Protein AF-A0A0P0WCC4-F1 (afdb_monomer_lite)

Foldseek 3Di:
DLVVCVVCVVPDDPCCCQPPPVPVPVVVVLLVCLLVCLVPDQVDPRDQCVVRQVSCCVPQNQVNCQVVLLSNLVSLLVVLPPAALVRHDPRVLVSCLVVHDPVSLCCSVPVSPRLLVNLLVLLQDAPQALQDLDDPSGCLLSSLVSCVSPQLVSVLVSCVPRPLLVNLQSLVCSLVVVVDALVSLVVSLVSNVVSHDPNNVPDPSSVVSSVVSVVQSVCSNVVHDDDRRPPPPD

Organism: Oryza sativa subsp. japonica (NCBI:txid39947)

Structure (mmCIF, N/CA/C/O backbone):
data_AF-A0A0P0WCC4-F1
#
_entry.id   AF-A0A0P0WCC4-F1
#
loop_
_atom_site.group_PDB
_atom_site.id
_atom_site.type_symbol
_atom_site.label_atom_id
_atom_site.label_alt_id
_atom_site.label_comp_id
_atom_site.label_asym_id
_atom_site.label_entity_id
_atom_site.label_seq_id
_atom_site.pdbx_PDB_ins_code
_atom_site.Cartn_x
_atom_site.Cartn_y
_atom_site.Cartn_z
_atom_site.occupancy
_atom_site.B_iso_or_equiv
_atom_site.auth_seq_id
_atom_site.auth_comp_id
_atom_site.auth_asym_id
_atom_site.auth_atom_id
_atom_site.pdbx_PDB_model_num
ATOM 1 N N . MET A 1 1 ? 18.827 15.031 -26.506 1.00 75.38 1 MET A N 1
ATOM 2 C CA . MET A 1 1 ? 19.116 13.745 -27.171 1.00 75.38 1 MET A CA 1
ATOM 3 C C . MET A 1 1 ? 17.879 13.053 -27.757 1.00 75.38 1 MET A C 1
ATOM 5 O O . MET A 1 1 ? 17.972 12.593 -28.884 1.00 75.38 1 MET A O 1
ATOM 9 N N . LEU A 1 2 ? 16.713 13.052 -27.092 1.00 78.44 2 LEU A N 1
ATOM 10 C CA . LEU A 1 2 ? 15.481 12.446 -27.640 1.00 78.44 2 LEU A CA 1
ATOM 11 C C . LEU A 1 2 ? 15.142 12.909 -29.075 1.00 78.44 2 LEU A C 1
ATOM 13 O O . LEU A 1 2 ? 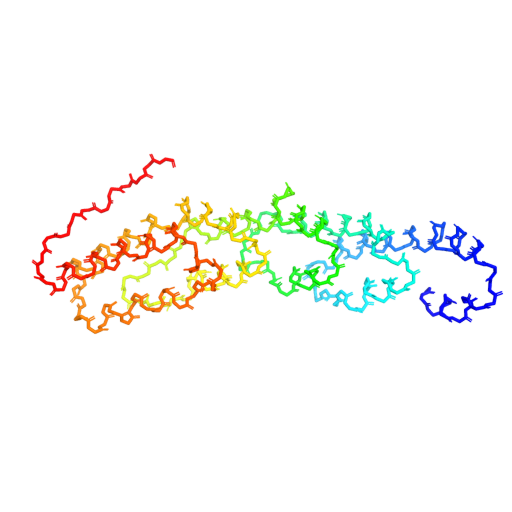15.031 12.090 -29.977 1.00 78.44 2 LEU A O 1
ATOM 17 N N . ARG A 1 3 ? 15.134 14.229 -29.320 1.00 82.44 3 ARG A N 1
ATOM 18 C CA . ARG A 1 3 ? 14.921 14.802 -30.665 1.00 82.44 3 ARG A CA 1
ATOM 19 C C . ARG A 1 3 ? 15.888 14.276 -31.725 1.00 82.44 3 ARG A C 1
ATOM 21 O O . ARG A 1 3 ? 15.514 14.144 -32.885 1.00 82.44 3 ARG A O 1
ATOM 28 N N . PHE A 1 4 ? 17.138 14.010 -31.346 1.00 82.38 4 PHE A N 1
ATOM 29 C CA . PHE A 1 4 ? 18.124 13.455 -32.269 1.00 82.38 4 PHE A CA 1
ATOM 30 C C . PHE A 1 4 ? 17.722 12.032 -32.671 1.00 82.38 4 PHE A C 1
ATOM 32 O O . PHE A 1 4 ? 17.648 11.741 -33.859 1.00 82.38 4 PHE A O 1
ATOM 39 N N . LEU A 1 5 ? 17.361 11.179 -31.709 1.00 79.50 5 LEU A N 1
ATOM 40 C CA . LEU A 1 5 ? 16.851 9.841 -32.019 1.00 79.50 5 LEU A CA 1
ATOM 41 C C . LEU A 1 5 ? 15.608 9.893 -32.904 1.00 79.50 5 LEU A C 1
ATOM 43 O O . LEU A 1 5 ? 15.561 9.208 -33.918 1.00 79.50 5 LEU A O 1
ATOM 47 N N . GLU A 1 6 ? 14.628 10.726 -32.559 1.00 83.88 6 GLU A N 1
ATOM 48 C CA . GLU A 1 6 ? 13.387 10.852 -33.332 1.00 83.88 6 GLU A CA 1
ATOM 49 C C . GLU A 1 6 ? 13.639 11.278 -34.782 1.00 83.88 6 GLU A C 1
ATOM 51 O O . GLU A 1 6 ? 12.954 10.801 -35.681 1.00 83.88 6 GLU A O 1
ATOM 56 N N . THR A 1 7 ? 14.637 12.136 -35.007 1.00 85.62 7 THR A N 1
ATOM 57 C CA . THR A 1 7 ? 14.981 12.648 -36.341 1.00 85.62 7 THR A CA 1
ATOM 58 C C . THR A 1 7 ? 15.750 11.624 -37.178 1.00 85.62 7 THR A C 1
ATOM 60 O O . THR A 1 7 ? 15.571 11.566 -38.390 1.00 85.62 7 THR A O 1
ATOM 63 N N . TRP A 1 8 ? 16.626 10.830 -36.557 1.00 81.81 8 TRP A N 1
ATOM 64 C CA . TRP A 1 8 ? 17.590 9.992 -37.282 1.00 81.81 8 TRP A CA 1
ATOM 65 C C . TRP A 1 8 ? 17.286 8.491 -37.243 1.00 81.81 8 TRP A C 1
ATOM 67 O O . TRP A 1 8 ? 17.940 7.736 -37.963 1.00 81.81 8 TRP A O 1
ATOM 77 N N . LYS A 1 9 ? 16.306 8.039 -36.445 1.00 80.38 9 LYS A N 1
ATOM 78 C CA . LYS A 1 9 ? 15.985 6.608 -36.272 1.00 80.38 9 LYS A CA 1
ATOM 79 C C . LYS A 1 9 ? 15.710 5.869 -37.586 1.00 80.38 9 LYS A C 1
ATOM 81 O O . LYS A 1 9 ? 16.087 4.710 -37.694 1.00 80.38 9 LYS A O 1
ATOM 86 N N . ASP A 1 10 ? 15.111 6.539 -38.572 1.00 84.31 10 ASP A N 1
ATOM 87 C CA . ASP A 1 10 ? 14.719 5.929 -39.851 1.00 84.31 10 ASP A CA 1
ATOM 88 C C . ASP A 1 10 ? 15.865 5.941 -40.881 1.00 84.31 10 ASP A C 1
ATOM 90 O O . ASP A 1 10 ? 15.805 5.260 -41.902 1.00 84.31 10 ASP A O 1
ATOM 94 N N . THR A 1 11 ? 16.930 6.698 -40.603 1.00 85.88 11 THR A N 1
ATOM 95 C CA . THR A 1 11 ? 18.088 6.866 -41.494 1.00 85.88 11 THR A CA 1
ATOM 96 C C . THR A 1 11 ? 19.275 6.003 -41.068 1.00 85.88 11 THR A C 1
ATOM 98 O O . THR A 1 11 ? 20.157 5.700 -41.870 1.00 85.88 11 THR A O 1
ATOM 101 N N . LEU A 1 12 ? 19.332 5.623 -39.791 1.00 80.56 12 LEU A N 1
ATOM 102 C CA . LEU A 1 12 ? 20.448 4.881 -39.220 1.00 80.56 12 LEU A CA 1
ATOM 103 C C . LEU A 1 12 ? 20.253 3.365 -39.370 1.00 80.56 12 LEU A C 1
ATOM 105 O O . LEU A 1 12 ? 19.143 2.867 -39.181 1.00 80.56 12 LEU A O 1
ATOM 109 N N . PRO A 1 13 ? 21.329 2.595 -39.635 1.00 83.00 13 PRO A N 1
ATOM 110 C CA . PRO A 1 13 ? 21.255 1.140 -39.610 1.00 83.00 13 PRO A CA 1
ATOM 111 C C . PRO A 1 13 ? 20.731 0.647 -38.249 1.00 83.00 13 PRO A C 1
ATOM 113 O O . PRO A 1 13 ? 21.244 1.101 -37.220 1.00 83.00 13 PRO A O 1
ATOM 116 N N . PRO A 1 14 ? 19.788 -0.315 -38.204 1.00 79.69 14 PRO A N 1
ATOM 117 C CA . PRO A 1 14 ? 19.183 -0.769 -36.948 1.00 79.69 14 PRO A CA 1
ATOM 118 C C . PRO A 1 14 ? 20.202 -1.231 -35.898 1.00 79.69 14 PRO A C 1
ATOM 120 O O . PRO A 1 14 ? 20.047 -0.953 -34.711 1.00 79.69 14 PRO A O 1
ATOM 123 N N . SER A 1 15 ? 21.287 -1.882 -36.331 1.00 80.25 15 SER A N 1
ATOM 124 C CA . SER A 1 15 ? 22.375 -2.326 -35.452 1.00 80.25 15 SER A CA 1
ATOM 125 C C . SER A 1 15 ? 23.180 -1.164 -34.860 1.00 80.25 15 SER A C 1
ATOM 127 O O . SER A 1 15 ? 23.543 -1.209 -33.685 1.00 80.25 15 SER A O 1
ATOM 129 N N . ALA A 1 16 ? 23.424 -0.106 -35.637 1.00 77.62 16 ALA A N 1
ATOM 130 C CA . ALA A 1 16 ? 24.119 1.092 -35.170 1.00 77.62 16 ALA A CA 1
ATOM 131 C C . ALA A 1 16 ? 23.247 1.895 -34.195 1.00 77.62 16 ALA A C 1
ATOM 133 O O . ALA A 1 16 ? 23.737 2.354 -33.163 1.00 77.62 16 ALA A O 1
ATOM 134 N N . LEU A 1 17 ? 21.948 2.014 -34.483 1.00 78.25 17 LEU A N 1
ATOM 135 C CA . LEU A 1 17 ? 20.998 2.671 -33.591 1.00 78.25 17 LEU A CA 1
ATOM 136 C C . LEU A 1 17 ? 20.918 1.941 -32.242 1.00 78.25 17 LEU A C 1
ATOM 138 O O . LEU A 1 17 ? 21.125 2.564 -31.203 1.00 78.25 17 LEU A O 1
ATOM 142 N N . ALA A 1 18 ? 20.689 0.624 -32.262 1.00 74.25 18 ALA A N 1
ATOM 143 C CA . ALA A 1 18 ? 20.516 -0.172 -31.050 1.00 74.25 18 ALA A CA 1
ATOM 144 C C . ALA A 1 18 ? 21.782 -0.240 -30.185 1.00 74.25 18 ALA A C 1
ATOM 146 O O . ALA A 1 18 ? 21.724 0.018 -28.985 1.00 74.25 18 ALA A O 1
ATOM 147 N N . PHE A 1 19 ? 22.931 -0.573 -30.777 1.00 72.50 19 PHE A N 1
ATOM 148 C CA . PHE A 1 19 ? 24.136 -0.833 -29.990 1.00 72.50 19 PHE A CA 1
ATOM 149 C C . PHE A 1 19 ? 24.947 0.431 -29.702 1.00 72.50 19 PHE A C 1
ATOM 151 O O . PHE A 1 19 ? 25.433 0.620 -28.594 1.00 72.50 19 PHE A O 1
ATOM 158 N N . ILE A 1 20 ? 25.125 1.317 -30.683 1.00 71.31 20 ILE A N 1
ATOM 159 C CA . ILE A 1 20 ? 26.035 2.456 -30.508 1.00 71.31 20 ILE A CA 1
ATOM 160 C C . ILE A 1 20 ? 25.299 3.604 -29.834 1.00 71.31 20 ILE A C 1
ATOM 162 O O . ILE A 1 20 ? 25.766 4.142 -28.837 1.00 71.31 20 ILE A O 1
ATOM 166 N N . ILE A 1 21 ? 24.134 3.981 -30.350 1.00 72.81 21 ILE A N 1
ATOM 167 C CA . ILE A 1 21 ? 23.476 5.194 -29.867 1.00 72.81 21 ILE A CA 1
ATOM 168 C C . ILE A 1 21 ? 22.684 4.894 -28.602 1.00 72.81 21 ILE A C 1
ATOM 170 O O . ILE A 1 21 ? 22.876 5.579 -27.602 1.00 72.81 21 ILE A O 1
ATOM 174 N N . LEU A 1 22 ? 21.833 3.865 -28.613 1.00 77.44 22 LEU A N 1
ATOM 175 C CA . LEU A 1 22 ? 21.005 3.570 -27.448 1.00 77.44 22 LEU A CA 1
ATOM 176 C C . LEU A 1 22 ? 21.855 3.062 -26.271 1.00 77.44 22 LEU A C 1
ATOM 178 O O . LEU A 1 22 ? 21.804 3.646 -25.194 1.00 77.44 22 LEU A O 1
ATOM 182 N N . GLU A 1 23 ? 22.698 2.044 -26.463 1.00 78.44 23 GLU A N 1
ATOM 183 C CA . GLU A 1 23 ? 23.457 1.465 -25.341 1.00 78.44 23 GLU A CA 1
ATOM 184 C C . GLU A 1 23 ? 24.709 2.244 -24.925 1.00 78.44 23 GLU A C 1
ATOM 186 O O . GLU A 1 23 ? 24.999 2.301 -23.732 1.00 78.44 23 GLU A O 1
ATOM 191 N N . LYS A 1 24 ? 25.483 2.819 -25.857 1.00 80.94 24 LYS A N 1
ATOM 192 C CA . LYS A 1 24 ? 26.768 3.459 -25.502 1.00 80.94 24 LYS A CA 1
ATOM 193 C C . LYS A 1 24 ? 26.680 4.957 -25.248 1.00 80.94 24 LYS A C 1
ATOM 195 O O . LYS A 1 24 ? 27.596 5.492 -24.634 1.00 80.94 24 LYS A O 1
ATOM 200 N N . VAL A 1 25 ? 25.618 5.623 -25.700 1.00 82.38 25 VAL A N 1
ATOM 201 C CA . VAL A 1 25 ? 25.463 7.077 -25.534 1.00 82.38 25 VAL A CA 1
ATOM 202 C C . VAL A 1 25 ? 24.237 7.395 -24.690 1.00 82.38 25 VAL A C 1
ATOM 204 O O . VAL A 1 25 ? 24.349 8.051 -23.660 1.00 82.38 25 VAL A O 1
ATOM 207 N N . VAL A 1 26 ? 23.071 6.881 -25.083 1.00 82.00 26 VAL A N 1
ATOM 208 C CA . VAL A 1 26 ? 21.800 7.247 -24.454 1.00 82.00 26 VAL A CA 1
ATOM 209 C C . VAL A 1 26 ? 21.666 6.697 -23.049 1.00 82.00 26 VAL A C 1
ATOM 211 O O . VAL A 1 26 ? 21.360 7.466 -22.144 1.00 82.00 26 VAL A O 1
ATOM 214 N N . MET A 1 27 ? 21.903 5.400 -22.851 1.00 80.44 27 MET A N 1
ATOM 215 C CA . MET A 1 27 ? 21.766 4.787 -21.529 1.00 80.44 27 MET A CA 1
ATOM 216 C C . MET A 1 27 ? 22.709 5.414 -20.487 1.00 80.44 27 MET A C 1
ATOM 218 O O . MET A 1 27 ? 22.212 5.787 -19.427 1.00 80.44 27 MET A O 1
ATOM 222 N N . PRO A 1 28 ? 24.018 5.613 -20.751 1.00 82.00 28 PRO A N 1
ATOM 223 C CA . PRO A 1 28 ? 24.910 6.250 -19.784 1.00 82.00 28 PRO A CA 1
ATOM 224 C C . PRO A 1 28 ? 24.509 7.684 -19.436 1.00 82.00 28 PRO A C 1
ATOM 226 O O . PRO A 1 28 ? 24.542 8.045 -18.264 1.00 82.00 28 PRO A O 1
ATOM 229 N N . GLU A 1 29 ? 24.100 8.494 -20.420 1.00 83.75 29 GLU A N 1
ATOM 230 C CA . GLU A 1 29 ? 23.618 9.849 -20.132 1.00 83.75 29 GLU A CA 1
ATOM 231 C C . GLU A 1 29 ? 22.304 9.834 -19.352 1.00 83.75 29 GLU A C 1
ATOM 233 O O . GLU A 1 29 ? 22.144 10.631 -18.434 1.00 83.75 29 GLU A O 1
ATOM 238 N N . LEU A 1 30 ? 21.376 8.928 -19.680 1.00 80.81 30 LEU A N 1
ATOM 239 C CA . LEU A 1 30 ? 20.107 8.809 -18.965 1.00 80.81 30 LEU A CA 1
ATOM 240 C C . LEU A 1 30 ? 20.338 8.406 -17.505 1.00 80.81 30 LEU A C 1
ATOM 242 O O . LEU A 1 30 ? 19.756 9.015 -16.616 1.00 80.81 30 LEU A O 1
ATOM 246 N N . VAL A 1 31 ? 21.219 7.433 -17.252 1.00 78.44 31 VAL A N 1
ATOM 247 C CA . VAL A 1 31 ? 21.614 7.025 -15.894 1.00 78.44 31 VAL A CA 1
ATOM 248 C C . VAL A 1 31 ? 22.307 8.174 -15.156 1.00 78.44 31 VAL A C 1
ATOM 250 O O . VAL A 1 31 ? 21.980 8.450 -14.004 1.00 78.44 31 VAL A O 1
ATOM 253 N N . ALA A 1 32 ? 23.235 8.883 -15.805 1.00 81.44 32 ALA A N 1
ATOM 254 C CA . ALA A 1 32 ? 23.931 10.011 -15.188 1.00 81.44 32 ALA A CA 1
ATOM 255 C C . ALA A 1 32 ? 22.967 11.152 -14.821 1.00 81.44 32 ALA A C 1
ATOM 257 O O . ALA A 1 32 ? 23.024 11.673 -13.708 1.00 81.44 32 ALA A O 1
ATOM 258 N N . ASP A 1 33 ? 22.048 11.497 -15.724 1.00 80.69 33 ASP A N 1
ATOM 259 C CA . ASP A 1 33 ? 20.998 12.490 -15.491 1.00 80.69 33 ASP A CA 1
ATOM 260 C C . ASP A 1 33 ? 20.028 12.025 -14.391 1.00 80.69 33 ASP A C 1
ATOM 262 O O . ASP A 1 33 ? 19.596 12.836 -13.576 1.00 80.69 33 ASP A O 1
ATOM 266 N N . VAL A 1 34 ? 19.748 10.717 -14.300 1.00 73.19 34 VAL A N 1
ATOM 267 C CA . VAL A 1 34 ? 19.016 10.083 -13.189 1.00 73.19 34 VAL A CA 1
ATOM 268 C C . VAL A 1 34 ? 19.662 10.327 -11.851 1.00 73.19 34 VAL A C 1
ATOM 270 O O . VAL A 1 34 ? 19.016 10.890 -10.964 1.00 73.19 34 VAL A O 1
ATOM 273 N N . VAL A 1 35 ? 20.923 9.950 -11.712 1.00 70.69 35 VAL A N 1
ATOM 274 C CA . VAL A 1 35 ? 21.637 10.102 -10.451 1.00 70.69 35 VAL A CA 1
ATOM 275 C C . VAL A 1 35 ? 21.745 11.582 -10.079 1.00 70.69 35 VAL A C 1
ATOM 277 O O . VAL A 1 35 ? 21.452 11.945 -8.939 1.00 70.69 35 VAL A O 1
ATOM 280 N N . ASP A 1 36 ? 22.077 12.458 -11.029 1.00 77.00 36 ASP 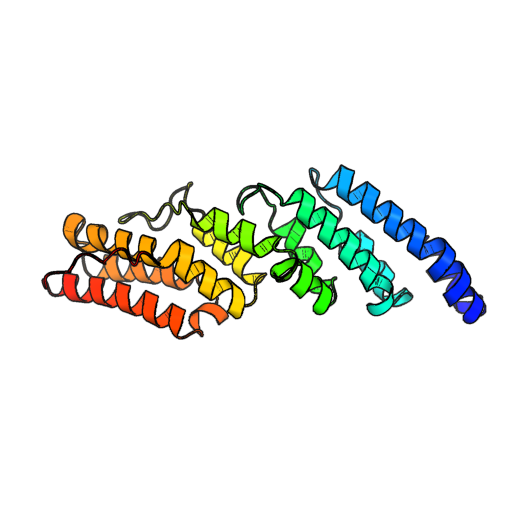A N 1
ATOM 281 C CA . ASP A 1 36 ? 22.235 13.893 -10.771 1.00 77.00 36 ASP A CA 1
ATOM 282 C C . ASP A 1 36 ? 20.910 14.576 -10.392 1.00 77.00 36 ASP A C 1
ATOM 284 O O . ASP A 1 36 ? 20.800 15.218 -9.344 1.00 77.00 36 ASP A O 1
ATOM 288 N N . ARG A 1 37 ? 19.845 14.383 -11.182 1.00 69.81 37 ARG A N 1
ATOM 289 C CA . ARG A 1 37 ? 18.543 15.002 -10.889 1.00 69.81 37 ARG A CA 1
ATOM 290 C C . ARG A 1 37 ? 17.923 14.452 -9.623 1.00 69.81 37 ARG A C 1
ATOM 292 O O . ARG A 1 37 ? 17.334 15.219 -8.862 1.00 69.81 37 ARG A O 1
ATOM 299 N N . ALA A 1 38 ? 18.010 13.147 -9.393 1.00 65.94 38 ALA A N 1
ATOM 300 C CA . ALA A 1 38 ? 17.409 12.557 -8.212 1.00 65.94 38 ALA A CA 1
ATOM 301 C C . ALA A 1 38 ? 18.137 13.019 -6.936 1.00 65.94 38 ALA A C 1
ATOM 303 O O . ALA A 1 38 ? 17.483 13.403 -5.965 1.00 65.94 38 ALA A O 1
ATOM 304 N N . SER A 1 39 ? 19.468 13.112 -6.960 1.00 66.31 39 SER A N 1
ATOM 305 C CA . SER A 1 39 ? 20.236 13.608 -5.813 1.00 66.31 39 SER A CA 1
ATOM 306 C C . SER A 1 39 ? 20.036 15.109 -5.547 1.00 66.31 39 SER A C 1
ATOM 308 O O . SER A 1 39 ? 19.951 15.509 -4.384 1.00 66.31 39 SER A O 1
ATOM 310 N N . GLN A 1 40 ? 19.877 15.941 -6.584 1.00 65.12 40 GLN A N 1
ATOM 311 C CA . GLN A 1 40 ? 19.730 17.394 -6.418 1.00 65.12 40 GLN A CA 1
ATOM 312 C C . GLN A 1 40 ? 18.277 17.873 -6.231 1.00 65.12 40 GLN A C 1
ATOM 314 O O . GLN A 1 40 ? 18.025 18.797 -5.458 1.00 65.12 40 GLN A O 1
ATOM 319 N N . ARG A 1 41 ? 17.294 17.271 -6.918 1.00 62.81 41 ARG A N 1
ATOM 320 C CA . ARG A 1 41 ? 15.948 17.862 -7.097 1.00 62.81 41 ARG A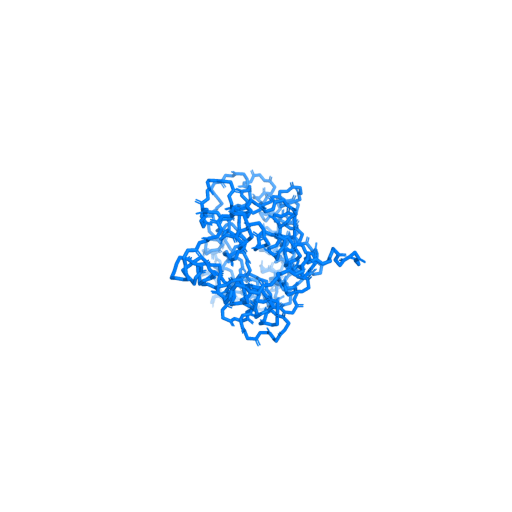 CA 1
ATOM 321 C C . ARG A 1 41 ? 14.816 17.169 -6.358 1.00 62.81 41 ARG A C 1
ATOM 323 O O . ARG A 1 41 ? 13.696 17.678 -6.358 1.00 62.81 41 ARG A O 1
ATOM 330 N N . LEU A 1 42 ? 15.055 16.063 -5.653 1.00 63.28 42 LEU A N 1
ATOM 331 C CA . LEU A 1 42 ? 13.987 15.423 -4.869 1.00 63.28 42 LEU A CA 1
ATOM 332 C C . LEU A 1 42 ? 13.452 16.321 -3.728 1.00 63.28 42 LEU A C 1
ATOM 334 O O . LEU A 1 42 ? 12.375 16.046 -3.192 1.00 63.28 42 LEU A O 1
ATOM 338 N N . GLY A 1 43 ? 14.125 17.432 -3.396 1.00 58.47 43 GLY A N 1
ATOM 339 C CA . GLY A 1 43 ? 13.616 18.506 -2.526 1.00 58.47 43 GLY A CA 1
ATOM 340 C C . GLY A 1 43 ? 12.701 19.537 -3.212 1.00 58.47 43 GLY A C 1
ATOM 341 O O . GLY A 1 43 ? 11.833 20.103 -2.554 1.00 58.47 43 GLY A O 1
ATOM 342 N N . GLU A 1 44 ? 12.815 19.715 -4.525 1.00 67.06 44 GLU A N 1
ATOM 343 C CA . GLU A 1 44 ? 12.140 20.747 -5.332 1.00 67.06 44 GLU A CA 1
ATOM 344 C C . GLU A 1 44 ? 10.908 20.173 -6.065 1.00 67.06 44 GLU A C 1
ATOM 346 O O . GLU A 1 44 ? 10.633 18.974 -5.928 1.00 67.06 44 GLU A O 1
ATOM 351 N N . PRO A 1 45 ? 10.086 20.965 -6.785 1.00 59.25 45 PRO A N 1
ATOM 352 C CA . PRO A 1 45 ? 9.070 20.411 -7.677 1.00 59.25 45 PRO A CA 1
ATOM 353 C C . PRO A 1 45 ? 9.759 19.491 -8.694 1.00 59.25 45 PRO A C 1
ATOM 355 O O . PRO A 1 45 ? 10.464 19.951 -9.584 1.00 59.25 45 PRO A O 1
ATOM 358 N N . VAL A 1 46 ? 9.622 18.178 -8.502 1.00 60.94 46 VAL A N 1
ATOM 359 C CA . VAL A 1 46 ? 10.241 17.171 -9.370 1.00 60.94 46 VAL A CA 1
ATOM 360 C C . VAL A 1 46 ? 9.542 17.237 -10.721 1.00 60.94 46 VAL A C 1
ATOM 362 O O . VAL A 1 46 ? 8.309 17.210 -10.764 1.00 60.94 46 VAL A O 1
ATOM 365 N N . ASP A 1 47 ? 10.325 17.314 -11.799 1.00 66.69 47 ASP A N 1
ATOM 366 C CA . ASP A 1 47 ? 9.807 17.202 -13.160 1.00 66.69 47 ASP A CA 1
ATOM 367 C C . ASP A 1 47 ? 9.009 15.891 -13.272 1.00 66.69 47 ASP A C 1
ATOM 369 O O . ASP A 1 47 ? 9.528 14.836 -12.889 1.00 66.69 47 ASP A O 1
ATOM 373 N N . PRO A 1 48 ? 7.749 15.920 -13.745 1.00 72.94 48 PRO A N 1
ATOM 374 C CA . PRO A 1 48 ? 6.933 14.719 -13.829 1.00 72.94 48 PRO A CA 1
ATOM 375 C C . PRO A 1 48 ? 7.656 13.607 -14.593 1.00 72.94 48 PRO A C 1
ATOM 377 O O . PRO A 1 48 ? 8.286 13.866 -15.620 1.00 72.94 48 PRO A O 1
ATOM 380 N N . ALA A 1 49 ? 7.507 12.353 -14.163 1.00 74.19 49 ALA A N 1
ATOM 381 C CA . ALA A 1 49 ? 8.097 11.201 -14.852 1.00 74.19 49 ALA A CA 1
ATOM 382 C C . ALA A 1 49 ? 7.683 11.119 -16.341 1.00 74.19 49 ALA A C 1
ATOM 384 O O . ALA A 1 49 ? 8.401 10.537 -17.161 1.00 74.19 49 ALA A O 1
ATOM 385 N N . SER A 1 50 ? 6.560 11.754 -16.706 1.00 71.00 50 SER A N 1
ATOM 386 C CA . SER A 1 50 ? 6.083 11.936 -18.083 1.00 71.00 50 SER A CA 1
ATOM 387 C C . SER A 1 50 ? 6.988 12.811 -18.956 1.00 71.00 50 SER A C 1
ATOM 389 O O . SER A 1 50 ? 6.986 12.659 -20.171 1.00 71.00 50 SER A O 1
ATOM 391 N N . VAL A 1 51 ? 7.747 13.730 -18.360 1.00 74.56 51 VAL A N 1
ATOM 392 C CA . VAL A 1 51 ? 8.687 14.623 -19.059 1.00 74.56 51 VAL A CA 1
ATOM 393 C C . VAL A 1 51 ? 10.065 13.982 -19.172 1.00 74.56 51 VAL A C 1
ATOM 395 O O . VAL A 1 51 ? 10.820 14.282 -20.093 1.00 74.56 51 VAL A O 1
ATOM 398 N N . TRP A 1 52 ? 10.392 13.097 -18.234 1.00 77.31 52 TRP A N 1
ATOM 399 C CA . TRP A 1 52 ? 11.754 12.630 -18.057 1.00 77.31 52 TRP A CA 1
ATOM 400 C C . TRP A 1 52 ? 12.012 11.248 -18.646 1.00 77.31 52 TRP A C 1
ATOM 402 O O . TRP A 1 52 ? 12.750 11.128 -19.618 1.00 77.31 52 TRP A O 1
ATOM 412 N N . VAL A 1 53 ? 11.395 10.215 -18.073 1.00 80.88 53 VAL A N 1
ATOM 413 C CA . VAL A 1 53 ? 11.692 8.810 -18.394 1.00 80.88 53 VAL A CA 1
ATOM 414 C C . VAL A 1 53 ? 10.696 8.250 -19.398 1.00 80.88 53 VAL A C 1
ATOM 416 O O . VAL A 1 53 ? 11.079 7.547 -20.329 1.00 80.88 53 VAL A O 1
ATOM 419 N N . SER A 1 54 ? 9.421 8.621 -19.263 1.00 85.00 54 SER A N 1
ATOM 420 C CA . SER A 1 54 ? 8.350 8.131 -20.141 1.00 85.00 54 SER A CA 1
ATOM 421 C C . SER A 1 54 ? 8.610 8.358 -21.638 1.00 85.00 54 SER A C 1
ATOM 423 O O . SER A 1 54 ? 8.318 7.446 -22.411 1.00 85.00 54 SER A O 1
ATOM 425 N N . PRO A 1 55 ? 9.202 9.490 -22.083 1.00 86.69 55 PRO A N 1
ATOM 426 C CA . PRO A 1 55 ? 9.494 9.704 -23.501 1.00 86.69 55 PRO A CA 1
ATOM 427 C C . PRO A 1 55 ? 10.484 8.695 -24.092 1.00 86.69 55 PRO A C 1
ATOM 429 O O . PRO A 1 55 ? 10.499 8.501 -25.301 1.00 86.69 55 PRO A O 1
ATOM 432 N N . TRP A 1 56 ? 11.299 8.035 -23.267 1.00 84.12 56 TRP A N 1
ATOM 433 C CA . TRP A 1 56 ? 12.276 7.050 -23.729 1.00 84.12 56 TRP A CA 1
ATOM 434 C C . TRP A 1 56 ? 11.699 5.641 -23.877 1.00 84.12 56 TRP A C 1
ATOM 436 O O . TRP A 1 56 ? 12.265 4.834 -24.617 1.00 84.12 56 TRP A O 1
ATOM 446 N N . ILE A 1 57 ? 10.567 5.345 -23.227 1.00 85.62 57 ILE A N 1
ATOM 447 C CA . ILE A 1 57 ? 9.940 4.014 -23.237 1.00 85.62 57 ILE A CA 1
ATOM 448 C C . ILE A 1 57 ? 9.649 3.525 -24.668 1.00 85.62 57 ILE A C 1
ATOM 450 O O . ILE A 1 57 ? 10.027 2.396 -24.975 1.00 85.62 57 ILE A O 1
ATOM 454 N N . PRO A 1 58 ? 9.079 4.333 -25.590 1.00 84.38 58 PRO A N 1
ATOM 455 C CA . PRO A 1 58 ? 8.828 3.886 -26.963 1.00 84.38 58 PRO A CA 1
ATOM 456 C C . PRO A 1 58 ? 10.094 3.573 -27.774 1.00 84.38 58 PRO A C 1
ATOM 458 O O . PRO A 1 58 ? 10.005 2.912 -28.805 1.00 84.38 58 PRO A O 1
ATOM 461 N N . HIS A 1 59 ? 11.260 4.071 -27.349 1.00 81.69 59 HIS A N 1
ATOM 462 C CA . HIS A 1 59 ? 12.521 3.940 -28.086 1.00 81.69 59 HIS A CA 1
ATOM 463 C C . HIS A 1 59 ? 13.432 2.846 -27.531 1.00 81.69 59 HIS A C 1
ATOM 465 O O . HIS A 1 59 ? 14.110 2.166 -28.295 1.00 81.69 59 HIS A O 1
ATOM 471 N N . LEU A 1 60 ? 13.471 2.699 -26.207 1.00 82.38 60 LEU A N 1
ATOM 472 C CA . LEU A 1 60 ? 14.328 1.735 -25.517 1.00 82.38 60 LEU A CA 1
ATOM 473 C C . LEU A 1 60 ? 13.568 0.466 -25.125 1.00 82.38 60 LEU A C 1
ATOM 475 O O . LEU A 1 60 ? 14.172 -0.596 -24.998 1.00 82.38 60 LEU A O 1
ATOM 479 N N . GLY A 1 61 ? 12.249 0.556 -24.977 1.00 82.94 61 GLY A N 1
ATOM 480 C CA . GLY A 1 61 ? 11.454 -0.491 -24.357 1.00 82.94 61 GLY A CA 1
ATOM 481 C C . GLY A 1 61 ? 11.633 -0.518 -22.840 1.00 82.94 61 GLY A C 1
ATOM 482 O O . GLY A 1 61 ? 12.579 0.038 -22.280 1.00 82.94 61 GLY A O 1
ATOM 483 N N . VAL A 1 62 ? 10.685 -1.175 -22.181 1.00 82.94 62 VAL A N 1
ATOM 484 C CA . VAL A 1 62 ? 10.627 -1.276 -20.720 1.00 82.94 62 VAL A CA 1
ATOM 485 C C . VAL A 1 62 ? 11.815 -2.093 -20.190 1.00 82.94 62 VAL A C 1
ATOM 487 O O . VAL A 1 62 ? 12.508 -1.645 -19.284 1.00 82.94 62 VAL A O 1
ATOM 490 N N . ASP A 1 63 ? 12.139 -3.216 -20.837 1.00 82.50 63 ASP A N 1
ATOM 491 C CA . ASP A 1 63 ? 13.200 -4.131 -20.388 1.00 82.50 63 ASP A CA 1
ATOM 492 C C . ASP A 1 63 ? 14.587 -3.474 -20.351 1.00 82.50 63 ASP A C 1
ATOM 494 O O . ASP A 1 63 ? 15.361 -3.675 -19.417 1.00 82.50 63 ASP A O 1
ATOM 498 N N . ARG A 1 64 ? 14.919 -2.642 -21.351 1.00 82.38 64 ARG A N 1
ATOM 499 C CA . ARG A 1 64 ? 16.218 -1.943 -21.385 1.00 82.38 64 ARG A CA 1
ATOM 500 C C . ARG A 1 64 ? 16.315 -0.847 -20.331 1.00 82.38 64 ARG A C 1
ATOM 502 O O . ARG A 1 64 ? 17.420 -0.491 -19.928 1.00 82.38 64 ARG A O 1
ATOM 509 N N . LEU A 1 65 ? 15.178 -0.300 -19.909 1.00 86.38 65 LEU A N 1
ATOM 510 C CA . LEU A 1 65 ? 15.106 0.740 -18.892 1.00 86.38 65 LEU A CA 1
ATOM 511 C C . LEU A 1 65 ? 15.082 0.181 -17.468 1.00 86.38 65 LEU A C 1
ATOM 513 O O . LEU A 1 65 ? 15.230 0.966 -16.539 1.00 86.38 65 LEU A O 1
ATOM 517 N N . HIS A 1 66 ? 14.985 -1.137 -17.281 1.00 86.56 66 HIS A N 1
ATOM 518 C CA . HIS A 1 66 ? 14.930 -1.757 -15.957 1.00 86.56 66 HIS A CA 1
ATOM 519 C C . HIS A 1 66 ? 16.057 -1.284 -15.020 1.00 86.56 66 HIS A C 1
ATOM 521 O O . HIS A 1 66 ? 15.797 -0.833 -13.908 1.00 86.56 66 HIS A O 1
ATOM 527 N N . GLY A 1 67 ? 17.310 -1.266 -15.495 1.00 84.56 67 GLY A N 1
ATOM 528 C CA . GLY A 1 67 ? 18.440 -0.756 -14.703 1.00 84.56 67 GLY A CA 1
ATOM 529 C C . GLY A 1 67 ? 18.282 0.718 -14.304 1.00 84.56 67 GLY A C 1
ATOM 530 O O . GLY A 1 67 ? 18.536 1.085 -13.161 1.00 84.56 67 GLY A O 1
ATOM 531 N N . VAL A 1 68 ? 17.761 1.545 -15.214 1.00 84.62 68 VAL A N 1
ATOM 532 C CA . VAL A 1 68 ? 17.456 2.957 -14.941 1.00 84.62 68 VAL A CA 1
ATOM 533 C C . VAL A 1 68 ? 16.336 3.083 -13.906 1.00 84.62 68 VAL A C 1
ATOM 535 O O . VAL A 1 68 ? 16.405 3.936 -13.024 1.00 84.62 68 VAL A O 1
ATOM 538 N N . TYR A 1 69 ? 15.308 2.235 -13.975 1.00 87.44 69 TYR A N 1
ATOM 539 C CA . TYR A 1 69 ? 14.232 2.220 -12.987 1.00 87.44 69 TYR A CA 1
ATOM 540 C C . TYR A 1 69 ? 14.750 1.860 -11.594 1.00 87.44 69 TYR A C 1
ATOM 542 O O . TYR A 1 69 ? 14.362 2.517 -10.628 1.00 87.44 69 TYR A O 1
ATOM 550 N N . LEU A 1 70 ? 15.659 0.885 -11.487 1.00 85.44 70 LEU A N 1
ATOM 551 C CA . LEU A 1 70 ? 16.303 0.522 -10.222 1.00 85.44 70 LEU A CA 1
ATOM 552 C C . LEU A 1 70 ? 17.130 1.676 -9.643 1.00 85.44 70 LEU A C 1
ATOM 554 O O . LEU A 1 70 ? 17.042 1.944 -8.442 1.00 85.44 70 LEU A O 1
ATOM 558 N N . ASP A 1 71 ? 17.871 2.408 -10.478 1.00 84.12 71 ASP A N 1
ATOM 559 C CA . ASP A 1 71 ? 18.635 3.579 -10.034 1.00 84.12 71 ASP A CA 1
ATOM 560 C C . ASP A 1 71 ? 17.711 4.680 -9.483 1.00 84.12 71 ASP A C 1
ATOM 562 O O . ASP A 1 71 ? 17.945 5.219 -8.394 1.00 84.12 71 ASP A O 1
ATOM 566 N N . ILE A 1 72 ? 16.605 4.965 -10.182 1.00 84.50 72 ILE A N 1
ATOM 567 C CA . ILE A 1 72 ? 15.587 5.927 -9.729 1.00 84.50 72 ILE A CA 1
ATOM 568 C C . ILE A 1 72 ? 14.940 5.451 -8.424 1.00 84.50 72 ILE A C 1
ATOM 570 O O . ILE A 1 72 ? 14.788 6.239 -7.486 1.00 84.50 72 ILE A O 1
ATOM 574 N N . ALA A 1 73 ? 14.558 4.175 -8.346 1.00 86.31 73 ALA A N 1
ATOM 575 C CA . ALA A 1 73 ? 13.967 3.567 -7.158 1.00 86.31 73 ALA A CA 1
ATOM 576 C C . ALA A 1 73 ? 14.900 3.694 -5.943 1.00 86.31 73 ALA A C 1
ATOM 578 O O . ALA A 1 73 ? 14.453 4.096 -4.864 1.00 86.31 73 ALA A O 1
ATOM 579 N N . GLY A 1 74 ? 16.200 3.453 -6.131 1.00 85.75 74 GLY A N 1
ATOM 580 C CA . GLY A 1 74 ? 17.212 3.591 -5.089 1.00 85.75 74 GLY A CA 1
ATOM 581 C C . GLY A 1 74 ? 17.378 5.030 -4.589 1.00 85.75 74 GLY A C 1
ATOM 582 O O . GLY A 1 74 ? 17.515 5.254 -3.382 1.00 85.75 74 GLY A O 1
ATOM 583 N N . GLU A 1 75 ? 17.330 6.022 -5.480 1.00 83.19 75 GLU A N 1
ATOM 584 C CA . GLU A 1 75 ? 17.386 7.440 -5.097 1.00 83.19 75 GLU A CA 1
ATOM 585 C C . GLU A 1 75 ? 16.112 7.912 -4.390 1.00 83.19 75 GLU A C 1
ATOM 587 O O . GLU A 1 75 ? 16.177 8.568 -3.344 1.00 83.19 75 GLU A O 1
ATOM 592 N N . LEU A 1 76 ? 14.937 7.519 -4.892 1.00 84.38 76 LEU A N 1
ATOM 593 C CA . LEU A 1 76 ? 13.666 7.748 -4.201 1.00 84.38 76 LEU A CA 1
ATOM 594 C C . LEU A 1 76 ? 13.700 7.137 -2.804 1.00 84.38 76 LEU A C 1
ATOM 596 O O . LEU A 1 76 ? 13.312 7.781 -1.830 1.00 84.38 76 LEU A O 1
ATOM 600 N N . GLY A 1 77 ? 14.224 5.922 -2.690 1.00 85.75 77 GLY A N 1
ATOM 601 C CA . GLY A 1 77 ? 14.402 5.232 -1.430 1.00 85.75 77 GLY A CA 1
ATOM 602 C C . GLY A 1 77 ? 15.296 5.968 -0.440 1.00 85.75 77 GLY A C 1
ATOM 603 O O . GLY A 1 77 ? 14.929 6.136 0.729 1.00 85.75 77 GLY A O 1
ATOM 604 N N . ARG A 1 78 ? 16.445 6.470 -0.908 1.00 84.06 78 ARG A N 1
ATOM 605 C CA . ARG A 1 78 ? 17.336 7.333 -0.116 1.00 84.06 78 ARG A CA 1
ATOM 606 C C . ARG A 1 78 ? 16.620 8.589 0.355 1.00 84.06 78 ARG A C 1
ATOM 608 O O . ARG A 1 78 ? 16.686 8.911 1.541 1.00 84.06 78 ARG A O 1
ATOM 615 N N . TRP A 1 79 ? 15.897 9.261 -0.535 1.00 82.94 79 TRP A N 1
ATOM 616 C CA . TRP A 1 79 ? 15.129 10.455 -0.195 1.00 82.94 79 TRP A CA 1
ATOM 617 C C . TRP A 1 79 ? 14.024 10.170 0.831 1.00 82.94 79 TRP A C 1
ATOM 619 O O . TRP A 1 79 ? 13.829 10.968 1.748 1.00 82.94 79 TRP A O 1
ATOM 629 N N . MET A 1 80 ? 13.336 9.031 0.727 1.00 86.00 80 MET A N 1
ATOM 630 C CA . MET A 1 80 ? 12.275 8.609 1.653 1.00 86.00 80 MET A CA 1
ATOM 631 C C . MET A 1 80 ? 12.803 8.168 3.023 1.00 86.00 80 MET A C 1
ATOM 633 O O . MET A 1 80 ? 12.046 8.120 4.000 1.00 86.00 80 MET A O 1
ATOM 637 N N . LYS A 1 81 ? 14.095 7.844 3.135 1.00 84.88 81 LYS A N 1
ATOM 638 C CA . LYS A 1 81 ? 14.694 7.351 4.376 1.00 84.88 81 LYS A CA 1
ATOM 639 C C . LYS A 1 81 ? 14.485 8.349 5.521 1.00 84.88 81 LYS A C 1
ATOM 641 O O . LYS A 1 81 ? 14.793 9.530 5.421 1.00 84.88 81 LYS A O 1
ATOM 646 N N . GLY A 1 82 ? 13.940 7.857 6.635 1.00 81.75 82 GLY A N 1
ATOM 647 C CA . GLY A 1 82 ? 13.655 8.671 7.828 1.00 81.75 82 GLY A CA 1
ATOM 648 C C . GLY A 1 82 ? 12.420 9.579 7.730 1.00 81.75 82 GLY A C 1
ATOM 649 O O . GLY A 1 82 ? 12.067 10.218 8.718 1.00 81.75 82 GLY A O 1
ATOM 650 N N . ARG A 1 83 ? 11.731 9.620 6.584 1.00 85.56 83 ARG A N 1
ATOM 651 C CA . ARG A 1 83 ? 10.492 10.388 6.404 1.00 85.56 83 ARG A CA 1
ATOM 652 C C . ARG A 1 83 ? 9.254 9.548 6.739 1.00 85.56 83 ARG A C 1
ATOM 654 O O . ARG A 1 83 ? 9.339 8.335 6.940 1.00 85.56 83 ARG A O 1
ATOM 661 N N . ASP A 1 84 ? 8.119 10.223 6.838 1.00 84.94 84 ASP A N 1
ATOM 662 C CA . ASP A 1 84 ? 6.782 9.656 7.026 1.00 84.94 84 ASP A CA 1
ATOM 663 C C . ASP A 1 84 ? 5.865 10.125 5.879 1.00 84.94 84 ASP A C 1
ATOM 665 O O . ASP A 1 84 ? 6.291 10.882 4.998 1.00 84.94 84 ASP A O 1
ATOM 669 N N . VAL A 1 85 ? 4.603 9.691 5.874 1.00 86.75 85 VAL A N 1
ATOM 670 C CA . VAL A 1 85 ? 3.653 10.045 4.807 1.00 86.75 85 VAL A CA 1
ATOM 671 C C . VAL A 1 85 ? 3.354 11.547 4.718 1.00 86.75 85 VAL A C 1
ATOM 673 O O . VAL A 1 85 ? 2.932 11.999 3.658 1.00 86.75 85 VAL A O 1
ATOM 676 N N . THR A 1 86 ? 3.577 12.323 5.788 1.00 82.69 86 THR A N 1
ATOM 677 C CA . THR A 1 86 ? 3.369 13.785 5.811 1.00 82.69 86 THR A CA 1
ATOM 678 C C . THR A 1 86 ? 4.531 14.536 5.168 1.00 82.69 86 THR A C 1
ATOM 680 O O . THR A 1 86 ? 4.338 15.582 4.551 1.00 82.69 86 THR A O 1
ATOM 683 N N . ARG A 1 87 ? 5.745 13.984 5.279 1.00 78.69 87 ARG A N 1
ATOM 684 C CA . ARG A 1 87 ? 6.987 14.571 4.748 1.00 78.69 87 ARG A CA 1
ATOM 685 C C . ARG A 1 87 ? 7.353 14.056 3.362 1.00 78.69 87 ARG A C 1
ATOM 687 O O . ARG A 1 87 ? 8.166 14.678 2.677 1.00 78.69 87 ARG A O 1
ATOM 694 N N . CYS A 1 88 ? 6.785 12.927 2.952 1.00 78.31 88 CYS A N 1
ATOM 695 C CA . CYS A 1 88 ? 6.900 12.411 1.599 1.00 78.31 88 CYS A CA 1
ATOM 696 C C . CYS A 1 88 ? 5.723 12.907 0.753 1.00 78.31 88 CYS A C 1
ATOM 698 O O . CYS A 1 88 ? 4.564 12.594 1.015 1.00 78.31 88 CYS A O 1
ATOM 700 N N . ALA A 1 89 ? 6.009 13.650 -0.314 1.00 81.88 89 ALA A N 1
ATOM 701 C CA . ALA A 1 89 ? 4.978 14.035 -1.267 1.00 81.88 89 ALA A CA 1
ATOM 702 C C . ALA A 1 89 ? 4.485 12.797 -2.037 1.00 81.88 89 ALA A C 1
ATOM 704 O O . ALA A 1 89 ? 5.199 12.279 -2.892 1.00 81.88 89 ALA A O 1
ATOM 705 N N . TYR A 1 90 ? 3.250 12.355 -1.773 1.00 87.94 90 TYR A N 1
ATOM 706 C CA . TYR A 1 90 ? 2.613 11.222 -2.464 1.00 87.94 90 TYR A CA 1
ATOM 707 C C . TYR A 1 90 ? 2.755 11.303 -3.994 1.00 87.94 90 TYR A C 1
ATOM 709 O O . TYR A 1 90 ? 3.057 10.307 -4.648 1.00 87.94 90 TYR A O 1
ATOM 717 N N . GLY A 1 91 ? 2.588 12.499 -4.572 1.00 86.88 91 GLY A N 1
ATOM 718 C CA . GLY A 1 91 ? 2.736 12.735 -6.014 1.00 86.88 91 GLY A CA 1
ATOM 719 C C . GLY A 1 91 ? 4.129 12.393 -6.552 1.00 86.88 91 GLY A C 1
ATOM 720 O O . GLY A 1 91 ? 4.240 11.839 -7.640 1.00 86.88 91 GLY A O 1
ATOM 721 N N . LYS A 1 92 ? 5.185 12.633 -5.759 1.00 83.19 92 LYS A N 1
ATOM 722 C CA . LYS A 1 92 ? 6.567 12.332 -6.162 1.00 83.19 92 LYS A CA 1
ATOM 723 C C . LYS A 1 92 ? 6.823 10.835 -6.304 1.00 83.19 92 LYS A C 1
ATOM 725 O O . LYS A 1 92 ? 7.640 10.457 -7.135 1.00 83.19 92 LYS A O 1
ATOM 730 N N . VAL A 1 93 ? 6.132 10.010 -5.517 1.00 88.44 93 VAL A N 1
ATOM 731 C CA . VAL A 1 93 ? 6.272 8.546 -5.542 1.00 88.44 93 VAL A CA 1
ATOM 732 C C . VAL A 1 93 ? 5.276 7.912 -6.512 1.00 88.44 93 VAL A C 1
ATOM 734 O O . VAL A 1 93 ? 5.657 7.111 -7.356 1.00 88.44 93 VAL A O 1
ATOM 737 N N . SER A 1 94 ? 4.001 8.297 -6.433 1.00 90.44 94 SER A N 1
ATOM 738 C CA . SER A 1 94 ? 2.917 7.689 -7.223 1.00 90.44 94 SER A CA 1
ATOM 739 C C . SER A 1 94 ? 3.082 7.830 -8.737 1.00 90.44 94 SER A C 1
ATOM 741 O O . SER A 1 94 ? 2.645 6.941 -9.463 1.00 90.44 94 SER A O 1
ATOM 743 N N . GLN A 1 95 ? 3.755 8.880 -9.218 1.00 89.19 95 GLN A N 1
ATOM 744 C CA . GLN A 1 95 ? 4.041 9.061 -10.647 1.00 89.19 95 GLN A CA 1
ATOM 745 C C . GLN A 1 95 ? 4.843 7.906 -11.268 1.00 89.19 95 GLN A C 1
ATOM 747 O O . GLN A 1 95 ? 4.754 7.683 -12.471 1.00 89.19 95 GLN A O 1
ATOM 752 N N . TRP A 1 96 ? 5.595 7.157 -10.459 1.00 88.62 96 TRP A N 1
ATOM 753 C CA . TRP A 1 96 ? 6.426 6.051 -10.930 1.00 88.62 96 TRP A CA 1
ATOM 754 C C . TRP A 1 96 ? 5.659 4.734 -11.066 1.00 88.62 96 TRP A C 1
ATOM 756 O O . TRP A 1 96 ? 6.121 3.841 -11.768 1.00 88.62 96 TRP A O 1
ATOM 766 N N . LYS A 1 97 ? 4.453 4.625 -10.485 1.00 88.12 97 LYS A N 1
ATOM 767 C CA . LYS A 1 97 ? 3.639 3.395 -10.508 1.00 88.12 97 LYS A CA 1
ATOM 768 C C . LYS A 1 97 ? 3.263 2.939 -11.920 1.00 88.12 97 LYS A C 1
ATOM 770 O O . LYS A 1 97 ? 3.078 1.752 -12.143 1.00 88.12 97 LYS A O 1
ATOM 775 N N . GLY A 1 98 ? 3.111 3.882 -12.850 1.00 84.94 98 GLY A N 1
ATOM 776 C CA . GLY A 1 98 ? 2.819 3.595 -14.259 1.00 84.94 98 GLY A CA 1
ATOM 777 C C . GLY A 1 98 ? 4.039 3.653 -15.181 1.00 84.94 98 GLY A C 1
ATOM 778 O O . GLY A 1 98 ? 3.873 3.517 -16.387 1.00 84.94 98 GLY A O 1
ATOM 779 N N . VAL A 1 99 ? 5.229 3.921 -14.635 1.00 87.25 99 VAL A N 1
ATOM 780 C CA . VAL A 1 99 ? 6.474 4.091 -15.404 1.00 87.25 99 VAL A CA 1
ATOM 781 C C . VAL A 1 99 ? 7.420 2.924 -15.166 1.00 87.25 99 VAL A C 1
ATOM 783 O O . VAL A 1 99 ? 8.027 2.446 -16.117 1.00 87.25 99 VAL A O 1
ATOM 786 N N . PHE A 1 100 ? 7.542 2.475 -13.917 1.00 88.75 100 PHE A N 1
ATOM 787 C CA . PHE A 1 100 ? 8.301 1.276 -13.589 1.00 88.75 100 PHE A CA 1
ATOM 788 C C . PHE A 1 100 ? 7.584 0.036 -14.104 1.00 88.75 100 PHE A C 1
ATOM 790 O O . PHE A 1 100 ? 6.351 -0.036 -14.100 1.00 88.75 100 PHE A O 1
ATOM 797 N N . ASP A 1 101 ? 8.371 -0.954 -14.508 1.00 87.50 101 ASP A N 1
ATOM 798 C CA . ASP A 1 101 ? 7.839 -2.286 -14.721 1.00 87.50 101 ASP A CA 1
ATOM 799 C C . ASP A 1 101 ? 7.338 -2.896 -13.393 1.00 87.50 101 ASP A C 1
ATOM 801 O O . ASP A 1 101 ? 7.706 -2.431 -12.304 1.00 87.50 101 ASP A O 1
ATOM 805 N N . PRO A 1 102 ? 6.461 -3.915 -13.452 1.00 87.38 102 PRO A N 1
ATOM 806 C CA . PRO A 1 102 ? 5.896 -4.519 -12.252 1.00 87.38 102 PRO A CA 1
ATOM 807 C C . PRO A 1 102 ? 6.938 -5.085 -11.281 1.00 87.38 102 PRO A C 1
ATOM 809 O O . PRO A 1 102 ? 6.692 -5.056 -10.077 1.00 87.38 102 PRO A O 1
ATOM 812 N N . GLU A 1 103 ? 8.073 -5.585 -11.780 1.00 87.56 103 GLU A N 1
ATOM 813 C CA . GLU A 1 103 ? 9.138 -6.160 -10.957 1.00 87.56 103 GLU A CA 1
ATOM 814 C C . GLU A 1 103 ? 9.871 -5.055 -10.197 1.00 87.56 103 GLU A C 1
ATOM 816 O O . GLU A 1 103 ? 9.923 -5.108 -8.970 1.00 87.56 103 GLU A O 1
ATOM 821 N N . THR A 1 104 ? 10.314 -3.990 -10.873 1.00 87.88 104 THR A N 1
ATOM 822 C CA . THR A 1 104 ? 10.924 -2.837 -10.197 1.00 87.88 104 THR A CA 1
ATOM 823 C C . THR A 1 104 ? 9.949 -2.146 -9.246 1.00 87.88 104 THR A C 1
ATOM 825 O O . THR A 1 104 ? 10.350 -1.711 -8.166 1.00 87.88 104 THR A O 1
ATOM 828 N N . TRP A 1 105 ? 8.664 -2.029 -9.600 1.00 90.06 105 TRP A N 1
ATOM 829 C CA . TRP A 1 105 ? 7.677 -1.439 -8.694 1.00 90.06 105 TRP A CA 1
ATOM 830 C C . TRP A 1 105 ? 7.489 -2.285 -7.432 1.00 90.06 105 TRP A C 1
ATOM 832 O O . TRP A 1 105 ? 7.472 -1.732 -6.328 1.00 90.06 105 TRP A O 1
ATOM 842 N N . ASP A 1 106 ? 7.362 -3.608 -7.571 1.00 86.88 106 ASP A N 1
ATOM 843 C CA . ASP A 1 106 ? 7.275 -4.495 -6.411 1.00 86.88 106 ASP A CA 1
ATOM 844 C C . ASP A 1 106 ? 8.568 -4.427 -5.592 1.00 86.88 106 ASP A C 1
ATOM 846 O O . ASP A 1 106 ? 8.500 -4.251 -4.379 1.00 86.88 106 ASP A O 1
ATOM 850 N N . GLU A 1 107 ? 9.737 -4.422 -6.236 1.00 85.00 107 GLU A N 1
ATOM 851 C CA . GLU A 1 107 ? 11.024 -4.302 -5.555 1.00 85.00 107 GLU A CA 1
ATOM 852 C C . GLU A 1 107 ? 11.128 -2.992 -4.756 1.00 85.00 107 GLU A C 1
ATOM 854 O O . GLU A 1 107 ? 11.461 -3.000 -3.570 1.00 85.00 107 GLU A O 1
ATOM 859 N N . PHE A 1 108 ? 10.756 -1.863 -5.356 1.00 86.75 108 PHE A N 1
ATOM 860 C CA . PHE A 1 108 ? 10.754 -0.548 -4.717 1.00 86.75 108 PHE A CA 1
ATOM 861 C C . PHE A 1 108 ? 9.782 -0.467 -3.525 1.00 86.75 108 PHE A C 1
ATOM 863 O O . PHE A 1 108 ? 10.107 0.075 -2.458 1.00 86.75 108 PHE A O 1
ATOM 870 N N . VAL A 1 109 ? 8.572 -1.011 -3.681 1.00 85.31 109 VAL A N 1
ATOM 871 C CA . VAL A 1 109 ? 7.539 -0.981 -2.638 1.00 85.31 109 VAL A CA 1
ATOM 872 C C . VAL A 1 109 ? 7.859 -1.957 -1.504 1.00 85.31 109 VAL A C 1
ATOM 874 O O . VAL A 1 109 ? 7.693 -1.597 -0.331 1.00 85.31 109 VAL A O 1
ATOM 877 N N . THR A 1 110 ? 8.305 -3.171 -1.838 1.00 74.75 110 THR A N 1
ATOM 878 C CA . THR A 1 110 ? 8.309 -4.346 -0.953 1.00 74.75 110 THR A CA 1
ATOM 879 C C . THR A 1 110 ? 9.728 -4.755 -0.557 1.00 74.75 110 THR A C 1
ATOM 881 O O . THR A 1 110 ? 10.056 -4.721 0.633 1.00 74.75 110 THR A O 1
ATOM 884 N N . VAL A 1 111 ? 10.588 -5.078 -1.528 1.00 61.72 111 VAL A N 1
ATOM 885 C CA . VAL A 1 111 ? 11.913 -5.688 -1.311 1.00 61.72 111 VAL A CA 1
ATOM 886 C C . VAL A 1 111 ? 12.901 -4.682 -0.724 1.00 61.72 111 VAL A C 1
ATOM 888 O O . VAL A 1 111 ? 13.522 -4.949 0.305 1.00 61.72 111 VAL A O 1
ATOM 891 N N . GLN A 1 112 ? 12.988 -3.487 -1.306 1.00 63.59 112 GLN A N 1
ATOM 892 C CA . GLN A 1 112 ? 13.855 -2.400 -0.841 1.00 63.59 112 GLN A CA 1
ATOM 893 C C . GLN A 1 112 ? 13.256 -1.636 0.348 1.00 63.59 112 GLN A C 1
ATOM 895 O O . GLN A 1 112 ? 13.927 -0.814 0.978 1.00 63.59 112 GLN A O 1
ATOM 900 N N . ARG A 1 113 ? 12.000 -1.945 0.710 1.00 69.62 113 ARG A N 1
ATOM 901 C CA . ARG A 1 113 ? 11.288 -1.392 1.867 1.00 69.62 113 ARG A CA 1
ATOM 902 C C . ARG A 1 113 ? 11.311 0.138 1.883 1.00 69.62 113 ARG A C 1
ATOM 904 O O . ARG A 1 113 ? 11.610 0.751 2.908 1.00 69.62 113 ARG A O 1
ATOM 911 N N . HIS A 1 114 ? 10.991 0.790 0.772 1.00 78.50 114 HIS A N 1
ATOM 912 C CA . HIS A 1 114 ? 10.927 2.251 0.771 1.00 78.50 114 HIS A CA 1
ATOM 913 C C . HIS A 1 114 ? 9.535 2.750 1.141 1.00 78.50 114 HIS A C 1
ATOM 915 O O . HIS A 1 114 ? 9.395 3.564 2.053 1.00 78.50 114 HIS A O 1
ATOM 921 N N . VAL A 1 115 ? 8.490 2.198 0.525 1.00 83.69 115 VAL A N 1
ATOM 922 C CA . VAL A 1 115 ? 7.108 2.631 0.774 1.00 83.69 115 VAL A CA 1
ATOM 923 C C . VAL A 1 115 ? 6.548 2.042 2.071 1.00 83.69 115 VAL A C 1
ATOM 925 O O . VAL A 1 115 ? 6.015 2.778 2.905 1.00 83.69 115 VAL A O 1
ATOM 928 N N . VAL A 1 116 ? 6.705 0.732 2.284 1.00 86.81 116 VAL A N 1
ATOM 929 C CA . VAL A 1 116 ? 6.111 0.033 3.438 1.00 86.81 116 VAL A CA 1
ATOM 930 C C . VAL A 1 116 ? 6.571 0.606 4.794 1.00 86.81 116 VAL A C 1
ATOM 932 O O . VAL A 1 116 ? 5.710 0.894 5.625 1.00 86.81 116 VAL A O 1
ATOM 935 N N . PRO A 1 117 ? 7.867 0.876 5.056 1.00 85.94 117 PRO A N 1
ATOM 936 C CA . PRO A 1 117 ? 8.289 1.479 6.323 1.00 85.94 117 PRO A CA 1
ATOM 937 C C . PRO A 1 117 ? 7.840 2.922 6.523 1.00 85.94 117 PRO A C 1
ATOM 939 O O . PRO A 1 117 ? 7.643 3.331 7.665 1.00 85.94 117 PRO A O 1
ATOM 942 N N . VAL A 1 118 ? 7.674 3.702 5.449 1.00 86.88 118 VAL A N 1
ATOM 943 C CA . VAL A 1 118 ? 7.101 5.056 5.541 1.00 86.88 118 VAL A CA 1
ATOM 944 C C . VAL A 1 118 ? 5.656 4.969 6.033 1.00 86.88 118 VAL A C 1
ATOM 946 O O . VAL A 1 118 ? 5.261 5.717 6.931 1.00 86.88 118 VAL A O 1
ATOM 949 N N . VAL A 1 119 ? 4.893 4.012 5.501 1.00 89.25 119 VAL A N 1
ATOM 950 C CA . VAL A 1 119 ? 3.518 3.733 5.924 1.00 89.25 119 VAL A CA 1
ATOM 951 C C . VAL A 1 119 ? 3.465 3.218 7.365 1.00 89.25 119 VAL A C 1
ATOM 953 O O . VAL A 1 119 ? 2.777 3.819 8.187 1.00 89.25 119 VAL A O 1
ATOM 956 N N . SER A 1 120 ? 4.239 2.181 7.703 1.00 88.69 120 SER A N 1
ATOM 957 C CA . SER A 1 120 ? 4.305 1.617 9.064 1.00 88.69 120 SER A CA 1
ATOM 958 C C . SER A 1 120 ? 4.686 2.683 10.097 1.00 88.69 120 SER A C 1
ATOM 960 O O . SER A 1 120 ? 3.978 2.849 11.087 1.00 88.69 120 SER A O 1
ATOM 962 N N . ARG A 1 121 ? 5.719 3.502 9.841 1.00 86.31 121 ARG A N 1
ATOM 963 C CA . ARG A 1 121 ? 6.120 4.588 10.756 1.00 86.31 121 ARG A CA 1
ATOM 964 C C . ARG A 1 121 ? 4.993 5.590 11.003 1.00 86.31 121 ARG A C 1
ATOM 966 O O . ARG A 1 121 ? 4.854 6.086 12.113 1.00 86.31 121 ARG A O 1
ATOM 973 N N . SER A 1 122 ? 4.180 5.861 9.988 1.00 87.38 122 SER A N 1
ATOM 974 C CA . SER A 1 122 ? 3.061 6.805 10.086 1.00 87.38 122 SER A CA 1
ATOM 975 C C . SER A 1 122 ? 1.860 6.250 10.857 1.00 87.38 122 SER A C 1
ATOM 977 O O . SER A 1 122 ? 1.002 7.026 11.273 1.00 87.38 122 SER A O 1
ATOM 979 N N . LEU A 1 123 ? 1.807 4.928 11.048 1.00 88.75 123 LEU A N 1
ATOM 980 C CA . LEU A 1 123 ? 0.803 4.220 11.845 1.00 88.75 123 LEU A CA 1
ATOM 981 C C . LEU A 1 123 ? 1.261 3.946 13.282 1.00 88.75 123 LEU A C 1
ATOM 983 O O . LEU A 1 123 ? 0.479 3.425 14.073 1.00 88.75 123 LEU A O 1
ATOM 987 N N . ARG A 1 124 ? 2.501 4.297 13.651 1.00 82.69 124 ARG A N 1
ATOM 988 C CA . ARG A 1 124 ? 3.007 4.074 15.013 1.00 82.69 124 ARG A CA 1
ATOM 989 C C . ARG A 1 124 ? 2.337 4.964 16.050 1.00 82.69 124 ARG A C 1
ATOM 991 O O . ARG A 1 124 ? 1.966 4.450 17.096 1.00 82.69 124 ARG A O 1
ATOM 998 N N . ASP A 1 125 ? 2.062 6.220 15.721 1.00 76.19 125 ASP A N 1
ATOM 999 C CA . ASP A 1 125 ? 1.421 7.163 16.646 1.00 76.19 125 ASP A CA 1
ATOM 1000 C C . ASP A 1 125 ? 0.149 7.777 16.032 1.00 76.19 125 ASP A C 1
ATOM 1002 O O . ASP A 1 125 ? 0.080 8.988 15.792 1.00 76.19 125 ASP A O 1
ATOM 1006 N N . PRO A 1 126 ? -0.878 6.964 15.715 1.00 72.81 126 PRO A N 1
ATOM 1007 C CA . PRO A 1 126 ? -2.082 7.473 15.091 1.00 72.81 126 PRO A CA 1
ATOM 1008 C C . PRO A 1 126 ? -2.887 8.257 16.133 1.00 72.81 126 PRO A C 1
ATOM 1010 O O . PRO A 1 126 ? -3.231 7.743 17.198 1.00 72.81 126 PRO A O 1
ATOM 1013 N N . THR A 1 127 ? -3.237 9.509 15.824 1.00 74.44 127 THR A N 1
ATOM 1014 C CA . THR A 1 127 ? -4.189 10.255 16.660 1.00 74.44 127 THR A CA 1
ATOM 1015 C C . THR A 1 127 ? -5.606 9.747 16.380 1.00 74.44 127 THR A C 1
ATOM 1017 O O . THR A 1 127 ? -6.294 10.260 15.498 1.00 74.44 127 THR A O 1
ATOM 1020 N N . ILE A 1 128 ? -6.047 8.735 17.126 1.00 79.81 128 ILE A N 1
ATOM 1021 C CA . ILE A 1 128 ? -7.398 8.169 17.024 1.00 79.81 128 ILE A CA 1
ATOM 1022 C C . ILE A 1 128 ? -8.264 8.816 18.104 1.00 79.81 128 ILE A C 1
ATOM 1024 O O . ILE A 1 128 ? -8.196 8.451 19.275 1.00 79.81 128 ILE A O 1
ATOM 1028 N N . SER A 1 129 ? -9.049 9.828 17.727 1.00 75.00 129 SER A N 1
ATOM 1029 C CA . SER A 1 129 ? -9.920 10.506 18.686 1.00 75.00 129 SER A CA 1
ATOM 1030 C C . SER A 1 129 ? -11.242 9.740 18.865 1.00 75.00 129 SER A C 1
ATOM 1032 O O . SER A 1 129 ? -11.896 9.394 17.876 1.00 75.00 129 SER A O 1
ATOM 1034 N N . PRO A 1 130 ? -11.686 9.529 20.120 1.00 68.38 130 PRO A N 1
ATOM 1035 C CA . PRO A 1 130 ? -12.998 8.957 20.406 1.00 68.38 130 PRO A CA 1
ATOM 1036 C C . PRO A 1 130 ? -14.133 9.816 19.838 1.00 68.38 130 PRO A C 1
ATOM 1038 O O . PRO A 1 130 ? -15.120 9.308 19.336 1.00 68.38 130 PRO A O 1
ATOM 1041 N N . THR A 1 131 ? -14.014 11.143 19.894 1.00 67.88 131 THR A N 1
ATOM 1042 C CA . THR A 1 131 ? -15.127 12.060 19.589 1.00 67.88 131 THR A CA 1
ATOM 1043 C C . THR A 1 131 ? -14.972 12.810 18.279 1.00 67.88 131 THR A C 1
ATOM 1045 O O . THR A 1 131 ? -15.964 13.305 17.743 1.00 67.88 131 THR A O 1
ATOM 1048 N N . ARG A 1 132 ? -13.749 12.917 17.753 1.00 63.12 132 ARG A N 1
ATOM 1049 C CA . ARG A 1 132 ? -13.481 13.551 16.463 1.00 63.12 132 ARG A CA 1
ATOM 1050 C C . ARG A 1 132 ? -13.024 12.493 15.482 1.00 63.12 132 ARG A C 1
ATOM 1052 O O . ARG A 1 132 ? -12.070 11.772 15.730 1.00 63.12 132 ARG A O 1
ATOM 1059 N N . THR A 1 133 ? -13.686 12.437 14.341 1.00 58.00 133 THR A N 1
ATOM 1060 C CA . THR A 1 133 ? -13.259 11.564 13.251 1.00 58.00 133 THR A CA 1
ATOM 1061 C C . THR A 1 133 ? -11.915 12.048 12.696 1.00 58.00 133 THR A C 1
ATOM 1063 O O . THR A 1 133 ? -11.012 11.242 12.496 1.00 58.00 133 THR A O 1
ATOM 1066 N N . TRP A 1 134 ? -11.706 13.372 12.604 1.00 58.66 134 TRP A N 1
ATOM 1067 C CA . TRP A 1 134 ? -10.479 13.966 12.053 1.00 58.66 134 TRP A CA 1
ATOM 1068 C C . TRP A 1 134 ? -10.046 15.220 12.825 1.00 58.66 134 TRP A C 1
ATOM 1070 O O . TRP A 1 134 ? -10.800 16.184 12.955 1.00 58.66 134 TRP A O 1
ATOM 1080 N N . GLY A 1 135 ? -8.818 15.211 13.345 1.00 56.12 135 GLY A N 1
ATOM 1081 C CA . GLY A 1 135 ? -8.092 16.405 13.790 1.00 56.12 135 GLY A CA 1
ATOM 1082 C C . GLY A 1 135 ? -6.867 16.621 12.901 1.00 56.12 135 GLY A C 1
ATOM 1083 O O . GLY A 1 135 ? -6.436 15.687 12.231 1.00 56.12 135 GLY A O 1
ATOM 1084 N N . GLY A 1 136 ? -6.280 17.823 12.908 1.00 60.41 136 GLY A N 1
ATOM 1085 C CA . GLY A 1 136 ? -5.131 18.163 12.050 1.00 60.41 136 GLY A CA 1
ATOM 1086 C C . GLY A 1 136 ? -3.884 17.281 12.233 1.00 60.41 136 GLY A C 1
ATOM 1087 O O . GLY A 1 136 ? -2.996 17.318 11.391 1.00 60.41 136 GLY A O 1
ATOM 1088 N N . SER A 1 137 ? -3.823 16.472 13.295 1.00 69.75 137 SER A N 1
ATOM 1089 C CA . SER A 1 137 ? -2.742 15.516 13.556 1.00 69.75 137 SER A CA 1
ATOM 1090 C C . SER A 1 137 ? -3.025 14.083 13.081 1.00 69.75 137 SER A C 1
ATOM 1092 O O . SER A 1 137 ? -2.136 13.241 13.170 1.00 69.75 137 SER A O 1
ATOM 1094 N N . ASN A 1 138 ? -4.235 13.762 12.604 1.00 78.31 138 ASN A N 1
ATOM 1095 C CA . ASN A 1 138 ? -4.559 12.393 12.201 1.00 78.31 138 ASN A CA 1
ATOM 1096 C C . ASN A 1 138 ? -4.000 12.085 10.802 1.00 78.31 138 ASN A C 1
ATOM 1098 O O . ASN A 1 138 ? -4.509 12.563 9.787 1.00 78.31 138 ASN A O 1
ATOM 1102 N N . THR A 1 139 ? -2.963 11.252 10.757 1.00 85.12 139 THR A N 1
ATOM 1103 C CA . THR A 1 139 ? -2.277 10.828 9.530 1.00 85.12 139 THR A CA 1
ATOM 1104 C C . THR A 1 139 ? -2.999 9.704 8.789 1.00 85.12 139 THR A C 1
ATOM 1106 O O . THR A 1 139 ? -2.646 9.421 7.645 1.00 85.12 139 THR A O 1
ATOM 1109 N N . PHE A 1 140 ? -4.014 9.065 9.379 1.00 90.06 140 PHE A N 1
ATOM 1110 C CA . PHE A 1 140 ? -4.614 7.851 8.824 1.00 90.06 140 PHE A CA 1
ATOM 1111 C C . PHE A 1 140 ? -5.208 8.006 7.408 1.00 90.06 140 PHE A C 1
ATOM 1113 O O . PHE A 1 140 ? -4.917 7.151 6.572 1.00 90.06 140 PHE A O 1
ATOM 1120 N N . PRO A 1 141 ? -5.936 9.086 7.044 1.00 89.25 141 PRO A N 1
ATOM 1121 C CA . PRO A 1 141 ? -6.432 9.258 5.673 1.00 89.25 141 PRO A CA 1
ATOM 1122 C C . PRO A 1 141 ? -5.289 9.365 4.667 1.00 89.25 141 PRO A C 1
ATOM 1124 O O . PRO A 1 141 ? -5.370 8.870 3.544 1.00 89.25 141 PRO A O 1
ATOM 1127 N N . LEU A 1 142 ? -4.189 9.994 5.085 1.00 89.00 142 LEU A N 1
ATOM 1128 C CA . LEU A 1 142 ? -2.991 10.094 4.274 1.00 89.00 142 LEU A CA 1
ATOM 1129 C C . LEU A 1 142 ? -2.324 8.722 4.137 1.00 89.00 142 LEU A C 1
ATOM 1131 O O . LEU A 1 142 ? -1.950 8.351 3.030 1.00 89.00 142 LEU A O 1
ATOM 1135 N N . VAL A 1 143 ? -2.257 7.927 5.206 1.00 91.81 143 VAL A N 1
ATOM 1136 C CA . VAL A 1 143 ? -1.790 6.536 5.128 1.00 91.81 143 VAL A CA 1
ATOM 1137 C C . VAL A 1 143 ? -2.648 5.706 4.169 1.00 91.81 143 VAL A C 1
ATOM 1139 O O . VAL A 1 143 ? -2.096 4.994 3.336 1.00 91.81 143 VAL A O 1
ATOM 1142 N N . MET A 1 144 ? -3.974 5.835 4.209 1.00 93.44 144 MET A N 1
ATOM 1143 C CA . MET A 1 144 ? -4.863 5.126 3.281 1.00 93.44 144 MET A CA 1
ATOM 1144 C C . MET A 1 144 ? -4.675 5.568 1.829 1.00 93.44 144 MET A C 1
ATOM 1146 O O . MET A 1 144 ? -4.688 4.739 0.921 1.00 93.44 144 MET A O 1
ATOM 1150 N N . ARG A 1 145 ? -4.367 6.847 1.586 1.00 92.75 145 ARG A N 1
ATOM 1151 C CA . ARG A 1 145 ? -3.941 7.296 0.253 1.00 92.75 145 ARG A CA 1
ATOM 1152 C C . ARG A 1 145 ? -2.661 6.588 -0.199 1.00 92.75 145 ARG A C 1
ATOM 1154 O O . ARG A 1 145 ? -2.561 6.190 -1.356 1.00 92.75 145 ARG A O 1
ATOM 1161 N N . TRP A 1 146 ? -1.691 6.415 0.698 1.00 92.75 146 TRP A N 1
ATOM 1162 C CA . TRP A 1 146 ? -0.461 5.666 0.424 1.00 92.75 146 TRP A CA 1
ATOM 1163 C C . TRP A 1 146 ? -0.695 4.159 0.254 1.00 92.75 146 TRP A C 1
ATOM 1165 O O . TRP A 1 146 ? 0.016 3.537 -0.532 1.00 92.75 146 TRP A O 1
ATOM 1175 N N . ALA A 1 147 ? -1.714 3.582 0.896 1.00 92.75 147 ALA A N 1
ATOM 1176 C CA . ALA A 1 147 ? -2.084 2.177 0.725 1.00 92.75 147 ALA A CA 1
ATOM 1177 C C . ALA A 1 147 ? -2.446 1.835 -0.733 1.00 92.75 147 ALA A C 1
ATOM 1179 O O . ALA A 1 147 ? -2.181 0.725 -1.173 1.00 92.75 147 ALA A O 1
ATOM 1180 N N . LEU A 1 148 ? -2.909 2.804 -1.536 1.00 92.31 148 LEU A N 1
ATOM 1181 C CA . LEU A 1 148 ? -3.122 2.625 -2.984 1.00 92.31 148 LEU A CA 1
ATOM 1182 C C . LEU A 1 148 ? -1.838 2.274 -3.762 1.00 92.31 148 LEU A C 1
ATOM 1184 O O . LEU A 1 148 ? -1.904 1.845 -4.916 1.00 92.31 148 LEU A O 1
ATOM 1188 N N . LEU A 1 149 ? -0.659 2.500 -3.178 1.00 91.50 149 LEU A N 1
ATOM 1189 C CA . LEU A 1 149 ? 0.640 2.158 -3.766 1.00 91.50 149 LEU A CA 1
ATOM 1190 C C . LEU A 1 149 ? 1.143 0.777 -3.326 1.00 91.50 149 LEU A C 1
ATOM 1192 O O . LEU A 1 149 ? 2.055 0.249 -3.957 1.00 91.50 149 LEU A O 1
ATOM 1196 N N . VAL A 1 150 ? 0.556 0.196 -2.277 1.00 91.38 150 VAL A N 1
ATOM 1197 C CA . VAL A 1 150 ? 1.039 -1.023 -1.622 1.00 91.38 150 VAL A CA 1
ATOM 1198 C C . VAL A 1 150 ? 0.048 -2.163 -1.862 1.00 91.38 150 VAL A C 1
ATOM 1200 O O . VAL A 1 150 ? -1.118 -2.034 -1.495 1.00 91.38 150 VAL A O 1
ATOM 1203 N N . PRO A 1 151 ? 0.470 -3.305 -2.433 1.00 90.31 151 PRO A N 1
ATOM 1204 C CA . PRO A 1 151 ? -0.409 -4.463 -2.549 1.00 90.31 151 PRO A CA 1
ATOM 1205 C C . PRO A 1 151 ? -0.965 -4.897 -1.183 1.00 90.31 151 PRO A C 1
ATOM 1207 O O . PRO A 1 151 ? -0.224 -4.953 -0.196 1.00 90.31 151 PRO A O 1
ATOM 1210 N N . ALA A 1 152 ? -2.250 -5.268 -1.134 1.00 93.06 152 ALA A N 1
ATOM 1211 C CA . ALA A 1 152 ? -2.950 -5.622 0.108 1.00 93.06 152 ALA A CA 1
ATOM 1212 C C . ALA A 1 152 ? -2.201 -6.682 0.937 1.00 93.06 152 ALA A C 1
ATOM 1214 O O . ALA A 1 152 ? -2.079 -6.538 2.152 1.00 93.06 152 ALA A O 1
ATOM 1215 N N . ARG A 1 153 ? -1.576 -7.672 0.278 1.00 91.19 153 ARG A N 1
ATOM 1216 C CA . ARG A 1 153 ? -0.767 -8.720 0.930 1.00 91.19 153 ARG A CA 1
ATOM 1217 C C . ARG A 1 153 ? 0.348 -8.190 1.847 1.00 91.19 153 ARG A C 1
ATOM 1219 O O . ARG A 1 153 ? 0.707 -8.881 2.793 1.00 91.19 153 ARG A O 1
ATOM 1226 N N . TYR A 1 154 ? 0.866 -6.982 1.602 1.00 91.12 154 TYR A N 1
ATOM 1227 C CA . TYR A 1 154 ? 1.856 -6.326 2.469 1.00 91.12 154 TYR A CA 1
ATOM 1228 C C . TYR A 1 154 ? 1.238 -5.288 3.401 1.00 91.12 154 TYR A C 1
ATOM 1230 O O . TYR A 1 154 ? 1.728 -5.092 4.509 1.00 91.12 154 TYR A O 1
ATOM 1238 N N . MET A 1 155 ? 0.170 -4.617 2.969 1.00 93.88 155 MET A N 1
ATOM 1239 C CA . MET A 1 155 ? -0.480 -3.585 3.773 1.00 93.88 155 MET A CA 1
ATOM 1240 C C . MET A 1 155 ? -1.254 -4.176 4.960 1.00 93.88 155 MET A C 1
ATOM 1242 O O . MET A 1 155 ? -1.263 -3.583 6.036 1.00 93.88 155 MET A O 1
ATOM 1246 N N . VAL A 1 156 ? -1.872 -5.349 4.796 1.00 95.56 156 VAL A N 1
ATOM 1247 C CA . VAL A 1 156 ? -2.669 -5.982 5.859 1.00 95.56 156 VAL A CA 1
ATOM 1248 C C . VAL A 1 156 ? -1.817 -6.345 7.083 1.00 95.56 156 VAL A C 1
ATOM 1250 O O . VAL A 1 156 ? -2.163 -5.866 8.162 1.00 95.56 156 VAL A O 1
ATOM 1253 N N . PRO A 1 157 ? -0.666 -7.043 6.957 1.00 94.25 157 PRO A N 1
ATOM 1254 C CA . PRO A 1 157 ? 0.215 -7.284 8.103 1.00 94.25 157 PRO A CA 1
ATOM 1255 C C . PRO A 1 157 ? 0.653 -6.002 8.824 1.00 94.25 157 PRO A C 1
ATOM 1257 O O . PRO A 1 157 ? 0.741 -5.979 10.046 1.00 94.25 157 PRO A O 1
ATOM 1260 N N . VAL A 1 158 ? 0.884 -4.911 8.082 1.00 93.56 158 VAL A N 1
ATOM 1261 C CA . VAL A 1 158 ? 1.253 -3.612 8.668 1.00 93.56 158 VAL A CA 1
ATOM 1262 C C . VAL A 1 158 ? 0.107 -3.022 9.494 1.00 93.56 158 VAL A C 1
ATOM 1264 O O . VAL A 1 158 ? 0.347 -2.457 10.560 1.00 93.56 158 VAL A O 1
ATOM 1267 N N . LEU A 1 159 ? -1.138 -3.140 9.028 1.00 95.38 159 LEU A N 1
ATOM 1268 C CA . LEU A 1 159 ? -2.312 -2.678 9.775 1.00 95.38 159 LEU A CA 1
ATOM 1269 C C . LEU A 1 159 ? -2.552 -3.510 11.038 1.00 95.38 159 LEU A C 1
ATOM 1271 O O . LEU A 1 159 ? -2.886 -2.942 12.080 1.00 95.38 159 LEU A O 1
ATOM 1275 N N . GLU A 1 160 ? -2.351 -4.826 10.951 1.00 94.38 160 GLU A N 1
ATOM 1276 C CA . GLU A 1 160 ? -2.410 -5.740 12.096 1.00 94.38 160 GLU A CA 1
ATOM 1277 C C . GLU A 1 160 ? -1.395 -5.358 13.170 1.00 94.38 160 GLU A C 1
ATOM 1279 O O . GLU A 1 160 ? -1.785 -5.194 14.326 1.00 94.38 160 GLU A O 1
ATOM 1284 N N . SER A 1 161 ? -0.137 -5.119 12.787 1.00 92.06 161 SER A N 1
ATOM 1285 C CA . SER A 1 161 ? 0.917 -4.791 13.749 1.00 92.06 161 SER A CA 1
ATOM 1286 C C . SER A 1 161 ? 0.845 -3.358 14.284 1.00 92.06 161 SER A C 1
ATOM 1288 O O . SER A 1 161 ? 1.147 -3.119 15.447 1.00 92.06 161 SER A O 1
ATOM 1290 N N . GLU A 1 162 ? 0.478 -2.374 13.455 1.00 90.94 162 GLU A N 1
ATOM 1291 C CA . GLU A 1 162 ? 0.661 -0.959 13.817 1.00 90.94 162 GLU A CA 1
ATOM 1292 C C . GLU A 1 162 ? -0.643 -0.236 14.186 1.00 90.94 162 GLU A C 1
ATOM 1294 O O . GLU A 1 162 ? -0.591 0.756 14.914 1.00 90.94 162 GLU A O 1
ATOM 1299 N N . PHE A 1 163 ? -1.813 -0.686 13.711 1.00 92.62 163 PHE A N 1
ATOM 1300 C CA . PHE A 1 163 ? -3.049 0.108 13.768 1.00 92.62 163 PHE A CA 1
ATOM 1301 C C . PHE A 1 163 ? -4.193 -0.533 14.560 1.00 92.62 163 PHE A C 1
ATOM 1303 O O . PHE A 1 163 ? -4.745 0.119 15.450 1.00 92.62 163 PHE A O 1
ATOM 1310 N N . PHE A 1 164 ? -4.590 -1.773 14.254 1.00 93.38 164 PHE A N 1
ATOM 1311 C CA . PHE A 1 164 ? -5.887 -2.289 14.720 1.00 93.38 164 PHE A CA 1
ATOM 1312 C C . PHE A 1 164 ? -6.004 -2.394 16.244 1.00 93.38 164 PHE A C 1
ATOM 1314 O O . PHE A 1 164 ? -7.063 -2.081 16.793 1.00 93.38 164 PHE A O 1
ATOM 1321 N N . ALA A 1 165 ? -4.924 -2.754 16.946 1.00 90.50 165 ALA A N 1
ATOM 1322 C CA . ALA A 1 165 ? -4.909 -2.764 18.409 1.00 90.50 165 ALA A CA 1
ATOM 1323 C C . ALA A 1 165 ? -5.216 -1.372 18.991 1.00 90.50 165 ALA A C 1
ATOM 1325 O O . ALA A 1 165 ? -6.096 -1.233 19.841 1.00 90.50 165 ALA A O 1
ATOM 1326 N N . LYS A 1 166 ? -4.575 -0.325 18.459 1.00 89.44 166 LYS A N 1
ATOM 1327 C CA . LYS A 1 166 ? -4.769 1.072 18.884 1.00 89.44 166 LYS A CA 1
ATOM 1328 C C . LYS A 1 166 ? -6.161 1.581 18.531 1.00 89.44 166 LYS A C 1
ATOM 1330 O O . LYS A 1 166 ? -6.782 2.292 19.318 1.00 89.44 166 LYS A O 1
ATOM 1335 N N . TRP A 1 167 ? -6.676 1.199 17.365 1.00 91.56 167 TRP A N 1
ATOM 1336 C CA . TRP A 1 167 ? -8.029 1.564 16.961 1.00 91.56 167 TRP A CA 1
ATOM 1337 C C . TRP A 1 167 ? -9.078 0.936 17.881 1.00 91.56 167 TRP A C 1
ATOM 1339 O O . TRP A 1 167 ? -9.935 1.651 18.394 1.00 91.56 167 TRP A O 1
ATOM 1349 N N . ARG A 1 168 ? -8.967 -0.363 18.195 1.00 90.19 168 ARG A N 1
ATOM 1350 C CA . ARG A 1 168 ? -9.848 -1.021 19.177 1.00 90.19 168 ARG A CA 1
ATOM 1351 C C . ARG A 1 168 ? -9.715 -0.425 20.572 1.00 90.19 168 ARG A C 1
ATOM 1353 O O . ARG A 1 168 ? -10.727 -0.229 21.243 1.00 90.19 168 ARG A O 1
ATOM 1360 N N . TYR A 1 169 ? -8.493 -0.099 20.988 1.00 89.06 169 TYR A N 1
ATOM 1361 C CA . TYR A 1 169 ? -8.265 0.619 22.233 1.00 89.06 169 TYR A CA 1
ATOM 1362 C C . TYR A 1 169 ? -9.049 1.930 22.253 1.00 89.06 169 TYR A C 1
ATOM 1364 O O . TYR A 1 169 ? -9.726 2.191 23.231 1.00 89.06 169 TYR A O 1
ATOM 1372 N N . ALA A 1 170 ? -9.039 2.718 21.174 1.00 88.88 170 ALA A N 1
ATOM 1373 C CA . ALA A 1 170 ? -9.789 3.972 21.095 1.00 88.88 170 ALA A CA 1
ATOM 1374 C C . ALA A 1 170 ? -11.318 3.783 21.044 1.00 88.88 170 ALA A C 1
ATOM 1376 O O . ALA A 1 170 ? -12.056 4.651 21.519 1.00 88.88 170 ALA A O 1
ATOM 1377 N N . VAL A 1 171 ? -11.804 2.648 20.525 1.00 90.31 171 VAL A N 1
ATOM 1378 C CA . VAL A 1 171 ? -13.229 2.279 20.597 1.00 90.31 171 VAL A CA 1
ATOM 1379 C C . VAL A 1 171 ? -13.673 2.104 22.051 1.00 90.31 171 VAL A C 1
ATOM 1381 O O . VAL A 1 171 ? -14.788 2.489 22.390 1.00 90.31 171 VAL A O 1
ATOM 1384 N N . TYR A 1 172 ? -12.825 1.572 22.934 1.00 91.00 172 TYR A N 1
ATOM 1385 C CA . TYR A 1 172 ? -13.202 1.309 24.324 1.00 91.00 172 TYR A CA 1
ATOM 1386 C C . TYR A 1 172 ? -13.638 2.566 25.115 1.00 91.00 172 TYR A C 1
ATOM 1388 O O . TYR A 1 172 ? -14.785 2.592 25.572 1.00 91.00 172 TYR A O 1
ATOM 1396 N N . PRO A 1 173 ? -12.826 3.634 25.270 1.00 89.00 173 PRO A N 1
ATOM 1397 C CA . PRO A 1 173 ? -13.255 4.853 25.952 1.00 89.00 173 PRO A CA 1
ATOM 1398 C C . PRO A 1 173 ? -14.341 5.586 25.157 1.00 89.00 173 PRO A C 1
ATOM 1400 O O . PRO A 1 173 ? -15.222 6.207 25.749 1.00 89.00 173 PRO A O 1
ATOM 1403 N N . PHE A 1 174 ? -14.366 5.462 23.822 1.00 90.06 174 PHE A N 1
ATOM 1404 C CA . PHE A 1 174 ? -15.476 5.981 23.025 1.00 90.06 174 PHE A CA 1
ATOM 1405 C C . PHE A 1 174 ? -16.817 5.391 23.469 1.00 90.06 174 PHE A C 1
ATOM 1407 O O . PHE A 1 174 ? -17.776 6.124 23.681 1.00 90.06 174 PHE A O 1
ATOM 1414 N N . VAL A 1 175 ? -16.904 4.080 23.672 1.00 90.06 175 VAL A N 1
ATOM 1415 C CA . VAL A 1 175 ? -18.184 3.454 24.025 1.00 90.06 175 VAL A CA 1
ATOM 1416 C C . VAL A 1 175 ? -18.475 3.469 25.526 1.00 90.06 175 VAL A C 1
ATOM 1418 O O . VAL A 1 175 ? -19.641 3.509 25.910 1.00 90.06 175 VAL A O 1
ATOM 1421 N N . THR A 1 176 ? -17.449 3.473 26.382 1.00 89.25 176 THR A N 1
ATOM 1422 C CA . THR A 1 176 ? -17.621 3.371 27.844 1.00 89.25 176 THR A CA 1
ATOM 1423 C C . THR A 1 176 ? -17.654 4.721 28.564 1.00 89.25 176 THR A C 1
ATOM 1425 O O . THR A 1 176 ? -18.453 4.884 29.493 1.00 89.25 176 THR A O 1
ATOM 1428 N N . GLU A 1 177 ? -16.850 5.695 28.128 1.00 89.19 177 GLU A N 1
ATOM 1429 C CA . GLU A 1 177 ? -16.738 7.020 28.752 1.00 89.19 177 GLU A CA 1
ATOM 1430 C C . GLU A 1 177 ? -17.596 8.052 28.019 1.00 89.19 177 GLU A C 1
ATOM 1432 O O . GLU A 1 177 ? -18.453 8.691 28.628 1.00 89.19 177 GLU A O 1
ATOM 1437 N N . VAL A 1 178 ? -17.415 8.184 26.699 1.00 87.69 178 VAL A N 1
ATOM 1438 C CA . VAL A 1 178 ? -18.162 9.164 25.888 1.00 87.69 178 VAL A CA 1
ATOM 1439 C C . VAL A 1 178 ? -19.630 8.761 25.747 1.00 87.69 178 VAL A C 1
ATOM 1441 O O . VAL A 1 178 ? -20.499 9.632 25.730 1.00 87.69 178 VAL A O 1
ATOM 1444 N N . ARG A 1 179 ? -19.907 7.453 25.642 1.00 88.25 179 ARG A N 1
ATOM 1445 C CA . ARG A 1 179 ? -21.258 6.873 25.508 1.00 88.25 179 ARG A CA 1
ATOM 1446 C C . ARG A 1 179 ? -22.094 7.571 24.422 1.00 88.25 179 ARG A C 1
ATOM 1448 O O . ARG A 1 179 ? -23.164 8.119 24.705 1.00 88.25 179 ARG A O 1
ATOM 1455 N N . PRO A 1 180 ? -21.609 7.601 23.168 1.00 86.75 180 PRO A N 1
ATOM 1456 C CA . PRO A 1 180 ? -22.335 8.196 22.058 1.00 86.75 180 PRO A CA 1
ATOM 1457 C C . PRO A 1 180 ? -23.698 7.519 21.889 1.00 86.75 180 PRO A C 1
ATOM 1459 O O . PRO A 1 180 ? -23.825 6.302 22.010 1.00 86.75 180 PRO A O 1
ATOM 1462 N N . ILE A 1 181 ? -24.713 8.300 21.516 1.00 90.00 181 ILE A N 1
ATOM 1463 C CA . ILE A 1 181 ? -25.974 7.718 21.046 1.00 90.00 181 ILE A CA 1
ATOM 1464 C C . ILE A 1 181 ? -25.707 6.798 19.837 1.00 90.00 181 ILE A C 1
ATOM 1466 O O . ILE A 1 181 ? -24.807 7.106 19.044 1.00 90.00 181 ILE A O 1
ATOM 1470 N N . PRO A 1 182 ? -26.496 5.726 19.630 1.00 88.38 182 PRO A N 1
ATOM 1471 C CA . PRO A 1 182 ? -26.212 4.713 18.609 1.00 88.38 182 PRO A CA 1
ATOM 1472 C C . PRO A 1 182 ? -25.945 5.279 17.208 1.00 88.38 182 PRO A C 1
ATOM 1474 O O . PRO A 1 182 ? -24.986 4.882 16.552 1.00 88.38 182 PRO A O 1
ATOM 1477 N N . GLY A 1 183 ? -26.716 6.285 16.777 1.00 89.88 183 GLY A N 1
ATOM 1478 C CA . GLY A 1 183 ? -26.505 6.938 15.481 1.00 89.88 183 GLY A CA 1
ATOM 1479 C C . GLY A 1 183 ? -25.137 7.620 15.349 1.00 89.88 183 GLY A C 1
ATOM 1480 O O . GLY A 1 183 ? -24.497 7.518 14.307 1.00 89.88 183 GLY A O 1
ATOM 1481 N N . LYS A 1 184 ? -24.633 8.261 16.414 1.00 89.62 184 LYS A N 1
ATOM 1482 C CA . LYS A 1 184 ? -23.289 8.866 16.408 1.00 89.62 184 LYS A CA 1
ATOM 1483 C C . LYS A 1 184 ? -22.189 7.807 16.415 1.00 89.62 184 LYS A C 1
ATOM 1485 O O . LYS A 1 184 ? -21.170 8.005 15.761 1.00 89.62 184 LYS A O 1
ATOM 1490 N N . ALA A 1 185 ? -22.396 6.696 17.120 1.00 90.50 185 ALA A N 1
ATOM 1491 C CA . ALA A 1 185 ? -21.446 5.589 17.133 1.00 90.50 185 ALA A CA 1
ATOM 1492 C C . ALA A 1 185 ? -21.324 4.929 15.749 1.00 90.50 185 ALA A C 1
ATOM 1494 O O . ALA A 1 185 ? -20.213 4.686 15.279 1.00 90.50 185 ALA A O 1
ATOM 1495 N N . ALA A 1 186 ? -22.457 4.732 15.066 1.00 90.19 186 ALA A N 1
ATOM 1496 C CA . ALA A 1 186 ? -22.500 4.218 13.701 1.00 90.19 186 ALA A CA 1
ATOM 1497 C C . ALA A 1 186 ? -21.791 5.154 12.709 1.00 90.19 186 ALA A C 1
ATOM 1499 O O . ALA A 1 186 ? -20.966 4.697 11.923 1.00 90.19 186 ALA A O 1
ATOM 1500 N N . VAL A 1 187 ? -22.043 6.468 12.788 1.00 90.75 187 VAL A N 1
ATOM 1501 C CA . VAL A 1 187 ? -21.358 7.467 11.947 1.00 90.75 187 VAL A CA 1
ATOM 1502 C C . VAL A 1 187 ? -19.849 7.470 12.196 1.00 90.75 187 VAL A C 1
ATOM 1504 O O . VAL A 1 187 ? -19.072 7.524 11.245 1.00 90.75 187 VAL A O 1
ATOM 1507 N N . TRP A 1 188 ? -19.417 7.382 13.457 1.00 90.44 188 TRP A N 1
ATOM 1508 C CA . TRP A 1 188 ? -17.995 7.310 13.788 1.00 90.44 188 TRP A CA 1
ATOM 1509 C C . TRP A 1 188 ? -17.349 6.058 13.184 1.00 90.44 188 TRP A C 1
ATOM 1511 O O . TRP A 1 188 ? -16.349 6.180 12.480 1.00 90.44 188 TRP A O 1
ATOM 1521 N N . TYR A 1 189 ? -17.949 4.877 13.368 1.00 92.62 189 TYR A N 1
ATOM 1522 C CA . TYR A 1 189 ? -17.447 3.629 12.783 1.00 92.62 189 TYR A CA 1
ATOM 1523 C C . TYR A 1 189 ? -17.365 3.709 11.256 1.00 92.62 189 TYR A C 1
ATOM 1525 O O . TYR A 1 189 ? -16.321 3.405 10.675 1.00 92.62 189 TYR A O 1
ATOM 1533 N N . GLN A 1 190 ? -18.442 4.172 10.615 1.00 93.19 190 GLN A N 1
ATOM 1534 C CA . GLN A 1 190 ? -18.508 4.275 9.162 1.00 93.19 190 GLN A CA 1
ATOM 1535 C C . GLN A 1 190 ? -17.422 5.210 8.624 1.00 93.19 190 GLN A C 1
ATOM 1537 O O . GLN A 1 190 ? -16.742 4.859 7.668 1.00 93.19 190 GLN A O 1
ATOM 1542 N N . SER A 1 191 ? -17.163 6.334 9.303 1.00 91.06 191 SER A N 1
ATOM 1543 C CA . SER A 1 191 ? -16.117 7.274 8.886 1.00 91.06 191 SER A CA 1
ATOM 1544 C C . SER A 1 191 ? -14.707 6.675 8.872 1.00 91.06 191 SER A C 1
ATOM 1546 O O . SER A 1 191 ? -13.884 7.102 8.068 1.00 91.06 191 SER A O 1
ATOM 1548 N N . TRP A 1 192 ? -14.418 5.693 9.736 1.00 91.88 192 TRP A N 1
ATOM 1549 C CA . TRP A 1 192 ? -13.155 4.951 9.697 1.00 91.88 192 TRP A CA 1
ATOM 1550 C C . TRP A 1 192 ? -13.164 3.907 8.586 1.00 91.88 192 TRP A C 1
ATOM 1552 O O . TRP A 1 192 ? -12.192 3.807 7.839 1.00 91.88 192 TRP A O 1
ATOM 1562 N N . LYS A 1 193 ? -14.263 3.152 8.461 1.00 94.31 193 LYS A N 1
ATOM 1563 C CA . LYS A 1 193 ? -14.428 2.113 7.438 1.00 94.31 193 LYS A CA 1
ATOM 1564 C C . LYS A 1 193 ? -14.297 2.673 6.017 1.00 94.31 193 LYS A C 1
ATOM 1566 O O . LYS A 1 193 ? -13.639 2.047 5.194 1.00 94.31 193 LYS A O 1
ATOM 1571 N N . ASP A 1 194 ? -14.843 3.860 5.760 1.00 94.00 194 ASP A N 1
ATOM 1572 C CA . ASP A 1 194 ? -14.848 4.520 4.443 1.00 94.00 194 ASP A CA 1
ATOM 1573 C C . ASP A 1 194 ? -13.458 4.910 3.919 1.00 94.00 194 ASP A C 1
ATOM 1575 O O . ASP A 1 194 ? -13.313 5.270 2.753 1.00 94.00 194 ASP A O 1
ATOM 1579 N N . LEU A 1 195 ? -12.421 4.861 4.756 1.00 92.81 195 LEU A N 1
ATOM 1580 C CA . LEU A 1 195 ? -11.060 5.207 4.341 1.00 92.81 195 LEU A CA 1
ATOM 1581 C C . LEU A 1 195 ? -10.282 4.017 3.806 1.00 92.81 195 LEU A C 1
ATOM 1583 O O . LEU A 1 195 ? -9.291 4.213 3.106 1.00 92.81 195 LEU A O 1
ATOM 1587 N N . PHE A 1 196 ? -10.670 2.802 4.185 1.00 95.75 196 PHE A N 1
ATOM 1588 C CA . PHE A 1 196 ? -9.989 1.609 3.711 1.00 95.75 196 PHE A CA 1
ATOM 1589 C C . PHE A 1 196 ? -10.246 1.449 2.216 1.00 95.75 196 PHE A C 1
ATOM 1591 O O . PHE A 1 196 ? -11.352 1.685 1.727 1.00 95.75 196 PHE A O 1
ATOM 1598 N N . THR A 1 197 ? -9.215 1.042 1.478 1.00 95.81 197 THR A N 1
ATOM 1599 C CA . THR A 1 197 ? -9.377 0.781 0.048 1.00 95.81 197 THR A CA 1
ATOM 1600 C C . THR A 1 197 ? -10.263 -0.452 -0.163 1.00 95.81 197 THR A C 1
ATOM 1602 O O . THR A 1 197 ? -10.327 -1.317 0.721 1.00 95.81 197 THR A O 1
ATOM 1605 N N . PRO A 1 198 ? -10.928 -0.583 -1.325 1.00 96.06 198 PRO A N 1
ATOM 1606 C CA . PRO A 1 198 ? -11.737 -1.762 -1.629 1.00 96.06 198 PRO A CA 1
ATOM 1607 C C . PRO A 1 198 ? -10.961 -3.077 -1.489 1.00 96.06 198 PRO A C 1
ATOM 1609 O O . PRO A 1 198 ? -11.500 -4.059 -0.992 1.00 96.06 198 PRO A O 1
ATOM 1612 N N . GLU A 1 199 ? -9.679 -3.087 -1.862 1.00 95.94 199 GLU A N 1
ATOM 1613 C CA . GLU A 1 199 ? -8.808 -4.261 -1.763 1.00 95.94 199 GLU A CA 1
ATOM 1614 C C . GLU A 1 199 ? -8.527 -4.650 -0.309 1.00 95.94 199 GLU A C 1
ATOM 1616 O O . GLU A 1 199 ? -8.437 -5.834 -0.001 1.00 95.94 199 GLU A O 1
ATOM 1621 N N . LEU A 1 200 ? -8.405 -3.670 0.593 1.00 97.56 200 LEU A N 1
ATOM 1622 C CA . LEU A 1 200 ? -8.252 -3.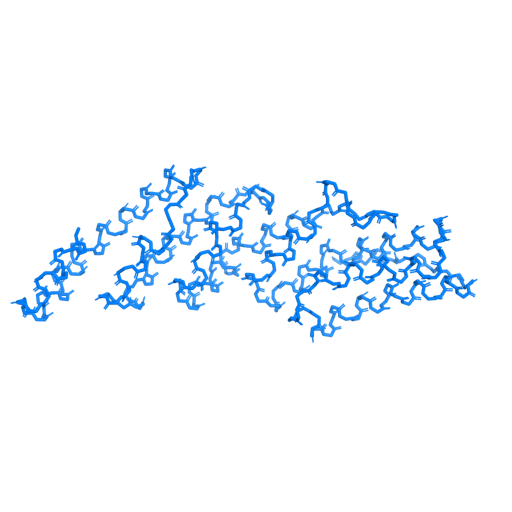935 2.024 1.00 97.56 200 LEU A CA 1
ATOM 1623 C C . LEU A 1 200 ? -9.560 -4.425 2.640 1.00 97.56 200 LEU A C 1
ATOM 1625 O O . LEU A 1 200 ? -9.540 -5.342 3.449 1.00 97.56 200 LEU A O 1
ATOM 1629 N N . LEU A 1 201 ? -10.695 -3.844 2.244 1.00 97.31 201 LEU A N 1
ATOM 1630 C CA . LEU A 1 201 ? -12.016 -4.278 2.705 1.00 97.31 201 LEU A CA 1
ATOM 1631 C C . LEU A 1 201 ? -12.421 -5.658 2.171 1.00 97.31 201 LEU A C 1
ATOM 1633 O O . LEU A 1 201 ? -13.358 -6.247 2.698 1.00 97.31 201 LEU A O 1
ATOM 1637 N N . ALA A 1 202 ? -11.738 -6.170 1.148 1.00 97.06 202 ALA A N 1
ATOM 1638 C CA . ALA A 1 202 ? -11.918 -7.530 0.656 1.00 97.06 202 ALA A CA 1
ATOM 1639 C C . ALA A 1 202 ? -11.088 -8.575 1.432 1.00 97.06 202 ALA A C 1
ATO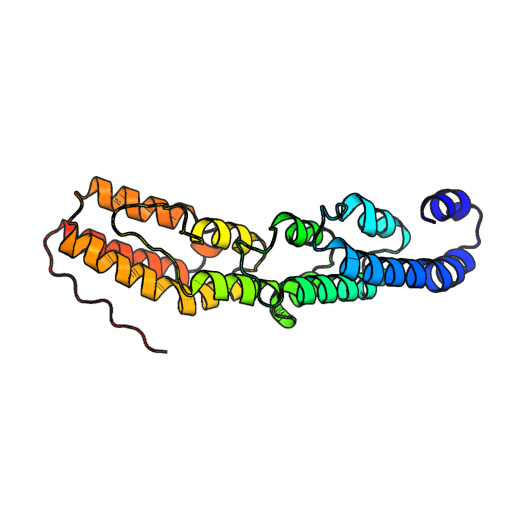M 1641 O O . ALA A 1 202 ? -11.335 -9.767 1.271 1.00 97.06 202 ALA A O 1
ATOM 1642 N N . ASP A 1 203 ? -10.114 -8.163 2.257 1.00 98.06 203 ASP A N 1
ATOM 1643 C CA . ASP A 1 203 ? -9.312 -9.087 3.069 1.00 98.06 203 ASP A CA 1
ATOM 1644 C C . ASP A 1 203 ? -10.053 -9.440 4.371 1.00 98.06 203 ASP A C 1
ATOM 1646 O O . ASP A 1 203 ? -10.389 -8.570 5.181 1.00 98.06 203 ASP A O 1
ATOM 1650 N N . GLU A 1 204 ? -10.287 -10.735 4.590 1.00 97.56 204 GLU A N 1
ATOM 1651 C CA . GLU A 1 204 ? -11.028 -11.256 5.747 1.00 97.56 204 GLU A CA 1
ATOM 1652 C C . GLU A 1 204 ? -10.412 -10.832 7.085 1.00 97.56 204 GLU A C 1
ATOM 1654 O O . GLU A 1 204 ? -11.137 -10.590 8.052 1.00 97.56 204 GLU A O 1
ATOM 1659 N N . ARG A 1 205 ? -9.084 -10.674 7.150 1.00 97.69 205 ARG A N 1
ATOM 1660 C CA . ARG A 1 205 ? -8.409 -10.238 8.378 1.00 97.69 205 ARG A CA 1
ATOM 1661 C C . ARG A 1 205 ? -8.766 -8.799 8.712 1.00 97.69 205 ARG A C 1
ATOM 1663 O O . ARG A 1 205 ? -9.036 -8.498 9.868 1.00 97.69 205 ARG A O 1
ATOM 1670 N N . VAL A 1 206 ? -8.826 -7.911 7.718 1.00 97.38 206 VAL A N 1
ATOM 1671 C CA . VAL A 1 206 ? -9.249 -6.515 7.922 1.00 97.38 206 VAL A CA 1
ATOM 1672 C C . VAL A 1 206 ? -10.711 -6.462 8.354 1.00 97.38 206 VAL A C 1
ATOM 1674 O O . VAL A 1 206 ? -11.041 -5.758 9.312 1.00 97.38 206 VAL A O 1
ATOM 1677 N N . LEU A 1 207 ? -11.582 -7.229 7.692 1.00 97.12 207 LEU A N 1
ATOM 1678 C CA . LEU A 1 207 ? -13.002 -7.297 8.043 1.00 97.12 207 LEU A CA 1
ATOM 1679 C C . LEU A 1 207 ? -13.208 -7.768 9.482 1.00 97.12 207 LEU A C 1
ATOM 1681 O O . LEU A 1 207 ? -13.897 -7.084 10.238 1.00 97.12 207 LEU A O 1
ATOM 1685 N N . LEU A 1 208 ? -12.531 -8.840 9.901 1.00 96.56 208 LEU A N 1
ATOM 1686 C CA . LEU A 1 208 ? -12.600 -9.358 11.267 1.00 96.56 208 LEU A CA 1
ATOM 1687 C C . LEU A 1 208 ? -12.238 -8.289 12.313 1.00 96.56 208 LEU A C 1
ATOM 1689 O O . LEU A 1 208 ? -12.894 -8.163 13.353 1.00 96.56 208 LEU A O 1
ATOM 1693 N N . GLN A 1 209 ? -11.208 -7.484 12.043 1.00 95.88 209 GLN A N 1
ATOM 1694 C CA . GLN A 1 209 ? -10.760 -6.418 12.947 1.00 95.88 209 GLN A CA 1
ATOM 1695 C C . GLN A 1 209 ? -11.819 -5.311 13.073 1.00 95.88 209 GLN A C 1
ATOM 1697 O O . GLN A 1 209 ? -12.120 -4.857 14.183 1.00 95.88 209 GLN A O 1
ATOM 1702 N N . LEU A 1 210 ? -12.429 -4.915 11.951 1.00 95.88 210 LEU A N 1
ATOM 1703 C CA . LEU A 1 210 ? -13.503 -3.921 11.919 1.00 95.88 210 LEU A CA 1
ATOM 1704 C C . LEU A 1 210 ? -14.789 -4.440 12.577 1.00 95.88 210 LEU A C 1
ATOM 1706 O O . LEU A 1 210 ? -15.430 -3.707 13.331 1.00 95.88 210 LEU A O 1
ATOM 1710 N N . GLU A 1 211 ? -15.161 -5.693 12.329 1.00 95.50 211 GLU A N 1
ATOM 1711 C CA . GLU A 1 211 ? -16.329 -6.349 12.927 1.00 95.50 211 GLU A CA 1
ATOM 1712 C C . GLU A 1 211 ? -16.182 -6.501 14.439 1.00 95.50 211 GLU A C 1
ATOM 1714 O O . GLU A 1 211 ? -17.135 -6.256 15.178 1.00 95.50 211 GLU A O 1
ATOM 1719 N N . THR A 1 212 ? -14.975 -6.801 14.921 1.00 94.06 212 THR A N 1
ATOM 1720 C CA . THR A 1 212 ? -14.681 -6.842 16.359 1.00 94.06 212 THR A CA 1
ATOM 1721 C C . THR A 1 212 ? -14.965 -5.490 17.021 1.00 94.06 212 THR A C 1
ATOM 1723 O O . THR A 1 212 ? -15.652 -5.428 18.045 1.00 94.06 212 THR A O 1
ATOM 1726 N N . GLY A 1 213 ? -14.488 -4.389 16.428 1.00 93.06 213 GLY A N 1
ATOM 1727 C CA . GLY A 1 213 ? -14.760 -3.042 16.943 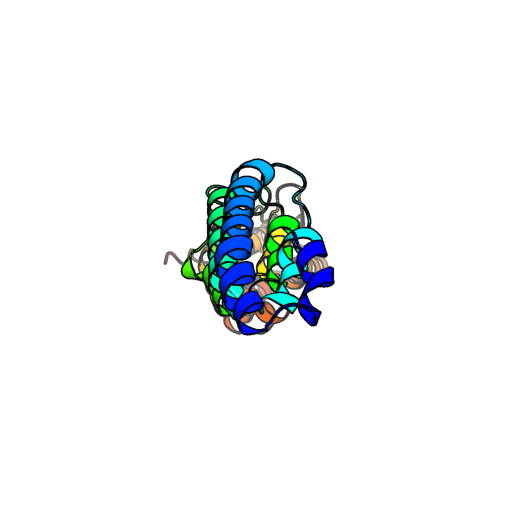1.00 93.06 213 GLY A CA 1
ATOM 1728 C C . GLY A 1 213 ? -16.238 -2.656 16.853 1.00 93.06 213 GLY A C 1
ATOM 1729 O O . GLY A 1 213 ? -16.795 -2.111 17.808 1.00 93.06 213 GLY A O 1
ATOM 1730 N N . LEU A 1 214 ? -16.911 -3.003 15.754 1.00 94.06 214 LEU A N 1
ATOM 1731 C CA . LEU A 1 214 ? -18.355 -2.803 15.612 1.00 94.06 214 LEU A CA 1
ATOM 1732 C C . LEU A 1 214 ? -19.145 -3.598 16.667 1.00 94.06 214 LEU A C 1
ATOM 1734 O O . LEU A 1 214 ? -20.103 -3.086 17.244 1.00 94.06 214 LEU A O 1
ATOM 1738 N N . GLY A 1 215 ? -18.712 -4.817 16.986 1.00 93.19 215 GLY A N 1
ATOM 1739 C CA . GLY A 1 215 ? -19.281 -5.633 18.055 1.00 93.19 215 GLY A CA 1
ATOM 1740 C C . GLY A 1 215 ? -19.147 -4.985 19.436 1.00 93.19 215 GLY A C 1
ATOM 1741 O O . GLY A 1 215 ? -20.072 -5.071 20.243 1.00 93.19 215 GLY A O 1
ATOM 1742 N N . MET A 1 216 ? -18.037 -4.292 19.720 1.00 92.56 216 MET A N 1
ATOM 1743 C CA . MET A 1 216 ? -17.891 -3.493 20.950 1.00 92.56 216 MET A CA 1
ATOM 1744 C C . MET A 1 216 ? -18.900 -2.338 20.989 1.00 92.56 216 MET A C 1
ATOM 1746 O O . MET A 1 216 ? -19.560 -2.135 22.007 1.00 92.56 216 MET A O 1
ATOM 1750 N N . ILE A 1 217 ? -19.072 -1.627 19.871 1.00 92.06 217 ILE A N 1
ATOM 1751 C CA . ILE A 1 217 ? -20.043 -0.530 19.745 1.00 92.06 217 ILE A CA 1
ATOM 1752 C C . ILE A 1 217 ? -21.477 -1.029 19.962 1.00 92.06 217 ILE A C 1
ATOM 1754 O O . ILE A 1 217 ? -22.220 -0.445 20.752 1.00 92.06 217 ILE A O 1
ATOM 1758 N N . ASN A 1 218 ? -21.858 -2.129 19.314 1.00 92.88 218 ASN A N 1
ATOM 1759 C CA . ASN A 1 218 ? -23.212 -2.676 19.399 1.00 92.88 218 ASN A CA 1
ATOM 1760 C C . ASN A 1 218 ? -23.549 -3.182 20.804 1.00 92.88 218 ASN A C 1
ATOM 1762 O O . ASN A 1 218 ? -24.627 -2.890 21.321 1.00 92.88 218 ASN A O 1
ATOM 1766 N N . ARG A 1 219 ? -22.621 -3.893 21.454 1.00 91.88 219 ARG A N 1
ATOM 1767 C CA . ARG A 1 219 ? -22.802 -4.347 22.840 1.00 91.88 219 ARG A CA 1
ATOM 1768 C C . ARG A 1 219 ? -22.977 -3.167 23.797 1.00 91.88 219 ARG A C 1
ATOM 1770 O O . ARG A 1 219 ? -23.867 -3.198 24.645 1.00 91.88 219 ARG A O 1
ATOM 1777 N N . ALA A 1 220 ? -22.202 -2.098 23.617 1.00 90.06 220 ALA A N 1
ATOM 1778 C CA . ALA A 1 220 ? -22.305 -0.910 24.456 1.00 90.06 220 ALA A CA 1
ATOM 1779 C C . ALA A 1 220 ? -23.638 -0.182 24.245 1.00 90.06 220 ALA A C 1
ATOM 1781 O O . ALA A 1 220 ? -24.272 0.238 25.211 1.00 90.06 220 ALA A O 1
ATOM 1782 N N . ALA A 1 221 ? -24.109 -0.096 22.997 1.00 88.25 221 ALA A N 1
ATOM 1783 C CA . ALA A 1 221 ? -25.423 0.457 22.672 1.00 88.25 221 ALA A CA 1
ATOM 1784 C C . ALA A 1 221 ? -26.579 -0.341 23.307 1.00 88.25 221 ALA A C 1
ATOM 1786 O O . ALA A 1 221 ? -27.626 0.228 23.607 1.00 88.25 221 ALA A O 1
ATOM 1787 N N . GLN A 1 222 ? -26.381 -1.639 23.548 1.00 88.31 222 GLN A N 1
ATOM 1788 C CA . GLN A 1 222 ? -27.320 -2.517 24.254 1.00 88.31 222 GLN A CA 1
ATOM 1789 C C . GLN A 1 222 ? -27.157 -2.485 25.786 1.00 88.31 222 GLN A C 1
ATOM 1791 O O . GLN A 1 222 ? -27.834 -3.233 26.487 1.00 88.31 222 GLN A O 1
ATOM 1796 N N . GLY A 1 223 ? -26.258 -1.651 26.321 1.00 85.00 223 GLY A N 1
ATOM 1797 C CA . GLY A 1 223 ? -25.984 -1.564 27.758 1.00 85.00 223 GLY A CA 1
ATOM 1798 C C . GLY A 1 223 ? -25.191 -2.746 28.322 1.00 85.00 223 GLY A C 1
ATOM 1799 O O . GLY A 1 223 ? -25.111 -2.899 29.539 1.00 85.00 223 GLY A O 1
ATOM 1800 N N . GLN A 1 224 ? -24.606 -3.585 27.465 1.00 87.38 224 GLN A N 1
ATOM 1801 C CA . GLN A 1 224 ? -23.762 -4.691 27.903 1.00 87.38 224 GLN A CA 1
ATOM 1802 C C . GLN A 1 224 ? -22.382 -4.187 28.328 1.00 87.38 224 GLN A C 1
ATOM 1804 O O . GLN A 1 224 ? -21.855 -3.208 27.792 1.00 87.38 224 GLN A O 1
ATOM 1809 N N . GLN A 1 225 ? -21.767 -4.899 29.271 1.00 81.44 225 GLN A N 1
ATOM 1810 C CA . GLN A 1 225 ? -20.404 -4.609 29.689 1.00 81.44 225 GLN A CA 1
ATOM 1811 C C . GLN A 1 225 ? -19.418 -4.950 28.563 1.00 81.44 225 GLN A C 1
ATOM 1813 O O . GLN A 1 225 ? -19.444 -6.045 27.997 1.00 81.44 225 GLN A O 1
ATOM 1818 N N . ILE A 1 226 ? -18.538 -4.001 28.244 1.00 85.69 226 ILE A N 1
ATOM 1819 C CA . ILE A 1 226 ? -17.453 -4.187 27.280 1.00 85.69 226 ILE A CA 1
ATOM 1820 C C . ILE A 1 226 ? -16.195 -4.550 28.054 1.00 85.69 226 ILE A C 1
ATOM 1822 O O . ILE A 1 226 ? -15.806 -3.829 28.969 1.00 85.69 226 ILE A O 1
ATOM 1826 N N . SER A 1 227 ? -15.573 -5.672 27.704 1.00 78.81 227 SER A N 1
ATOM 1827 C CA . SER A 1 227 ? -14.263 -6.041 28.233 1.00 78.81 227 SER A CA 1
ATOM 1828 C C . SER A 1 227 ? -13.180 -5.161 27.616 1.00 78.81 227 SER A C 1
ATOM 1830 O O . SER A 1 227 ? -13.281 -4.752 26.455 1.00 78.81 227 SER A O 1
ATOM 1832 N N . TRP A 1 228 ? -12.135 -4.888 28.393 1.00 76.19 228 TRP A N 1
ATOM 1833 C CA . TRP A 1 228 ? -10.947 -4.217 27.883 1.00 76.19 228 TRP A CA 1
ATOM 1834 C C . TRP A 1 228 ? -10.377 -5.007 26.696 1.00 76.19 228 TRP A C 1
ATOM 1836 O O . TRP A 1 228 ? -10.259 -6.232 26.803 1.00 76.19 228 TRP A O 1
ATOM 1846 N N . PRO A 1 229 ? -10.065 -4.361 25.559 1.00 71.62 229 PRO A N 1
ATOM 1847 C CA . PRO A 1 229 ? -9.367 -5.036 24.479 1.00 71.62 229 PRO A CA 1
ATOM 1848 C C . PRO A 1 229 ? -7.965 -5.380 24.985 1.00 71.62 229 PRO A C 1
ATOM 1850 O O . PRO A 1 229 ? -7.163 -4.482 25.234 1.00 71.62 229 PRO A O 1
ATOM 1853 N N . GLU A 1 230 ? -7.687 -6.668 25.197 1.00 61.50 230 GLU A N 1
ATOM 1854 C CA . GLU A 1 230 ? -6.351 -7.115 25.589 1.00 61.50 230 GLU A CA 1
ATOM 1855 C C . GLU A 1 230 ? -5.332 -6.580 24.581 1.00 61.50 230 GLU A C 1
ATOM 1857 O O . GLU A 1 230 ? -5.521 -6.690 23.363 1.00 61.50 230 GLU A O 1
ATOM 1862 N N . HIS A 1 231 ? -4.274 -5.956 25.104 1.00 51.53 231 HIS A N 1
ATOM 1863 C CA . HIS A 1 231 ? -3.110 -5.599 24.312 1.00 51.53 231 HIS A CA 1
ATOM 1864 C C . HIS A 1 231 ? -2.565 -6.926 23.789 1.00 51.53 231 HIS A C 1
ATOM 1866 O O . HIS A 1 231 ? -2.053 -7.741 24.553 1.00 51.53 231 HIS A O 1
ATOM 1872 N N . SER A 1 232 ? -2.809 -7.212 22.513 1.00 39.06 232 SER A N 1
ATOM 1873 C CA . SER A 1 232 ? -2.232 -8.376 21.858 1.00 39.06 232 SER A CA 1
ATOM 1874 C C . SER A 1 232 ? -0.751 -8.054 21.682 1.00 39.06 232 SER A C 1
ATOM 1876 O O . SER A 1 232 ? -0.356 -7.526 20.648 1.00 39.06 232 SER A O 1
ATOM 1878 N N . ASP A 1 233 ? 0.036 -8.253 22.737 1.00 29.72 233 ASP A N 1
ATOM 1879 C CA . ASP A 1 233 ? 1.488 -8.170 22.674 1.00 29.72 233 ASP A CA 1
ATOM 1880 C C . ASP A 1 233 ? 1.971 -9.387 21.879 1.00 29.72 233 ASP A C 1
ATOM 1882 O O . ASP A 1 233 ? 2.088 -10.497 22.403 1.00 29.72 233 ASP A O 1
ATOM 1886 N N . VAL A 1 234 ? 2.180 -9.167 20.581 1.00 32.62 234 VAL A N 1
ATOM 1887 C CA . VAL A 1 234 ? 2.965 -10.016 19.680 1.00 32.62 234 VAL A CA 1
ATOM 1888 C C . VAL A 1 234 ? 3.970 -9.127 18.967 1.00 32.62 234 VAL A C 1
ATOM 1890 O O . VAL A 1 234 ? 3.543 -8.083 18.423 1.00 32.62 234 VAL A O 1
#

Sequence (234 aa):
MLRFLETWKDTLPPSALAFIILEKVVMPELVADVVDRASQRLGEPVDPASVWVSPWIPHLGVDRLHGVYLDIAGELGRWMKGRDVTRCAYGKVSQWKGVFDPETWDEFVTVQRHVVPVVSRSLRDPTISPTRTWGGSNTFPLVMRWALLVPARYMVPVLESEFFAKWRYAVYPFVTEVRPIPGKAAVWYQSWKDLFTPELLADERVLLQLETGLGMINRAAQGQQISWPEHSDV

Secondary structure (DSSP, 8-state):
-HHHHHHHTTTS-HHIIIIIIIIIIIHHHHHHHHHHHHHHHTTS-PPPHHHHTGGGHHHH-HHHHHHHHHHHHHHHHHHHTT--TTTS-HHHHHTTTTTS-HHHHHIIIIIS-SHHHHHHHHTSS----SS-S--TT--HHHHHHHHTTS-HHHHHHHHIIIIIHHHHHHHHHIIIII---HHHHHHHHHHHHTTS-HHHHTSHHHHHHHHHHHHHHHHHHTTPPPPP------

pLDDT: mean 83.33, std 10.95, range [29.72, 98.06]

InterPro domains:
  IPR022783 GCF, C-terminal [PF07842] (1-170)
  IPR045211 TFP11/STIP/Ntr1 [PTHR23329] (1-230)

Radius of gyration: 23.64 Å; chains: 1; bounding box: 54×32×71 Å